Protein AF-A0A8X7YQ38-F1 (afdb_monomer)

Organism: Populus tomentosa (NCBI:txid118781)

Structure (mmCIF, N/CA/C/O backbone):
data_AF-A0A8X7YQ38-F1
#
_entry.id   AF-A0A8X7YQ38-F1
#
loop_
_atom_site.group_PDB
_atom_site.id
_atom_site.type_symbol
_atom_site.label_atom_id
_atom_site.label_alt_id
_atom_site.label_comp_id
_atom_site.label_asym_id
_atom_site.label_entity_id
_atom_site.label_seq_id
_atom_site.pdbx_PDB_ins_code
_atom_site.Cartn_x
_atom_site.Cartn_y
_atom_site.Cartn_z
_atom_site.occupancy
_atom_site.B_iso_or_equiv
_atom_site.auth_seq_id
_atom_site.auth_comp_id
_atom_site.auth_asym_id
_atom_site.auth_atom_id
_atom_site.pdbx_PDB_model_num
ATOM 1 N N . MET A 1 1 ? 13.937 -19.729 -38.384 1.00 33.16 1 MET A N 1
ATOM 2 C CA . MET A 1 1 ? 13.028 -19.519 -37.239 1.00 33.16 1 MET A CA 1
ATOM 3 C C . MET A 1 1 ? 13.429 -18.206 -36.600 1.00 33.16 1 MET A C 1
ATOM 5 O O . MET A 1 1 ? 14.516 -18.131 -36.049 1.00 33.16 1 MET A O 1
ATOM 9 N N . GLY A 1 2 ? 12.653 -17.150 -36.848 1.00 35.03 2 GLY A N 1
ATOM 10 C CA . GLY A 1 2 ? 12.946 -15.809 -36.346 1.00 35.03 2 GLY A CA 1
ATOM 11 C C . GLY A 1 2 ? 12.584 -15.721 -34.872 1.00 35.03 2 GLY A C 1
ATOM 12 O O . GLY A 1 2 ? 11.452 -16.024 -34.504 1.00 35.03 2 GLY A O 1
ATOM 13 N N . ASP A 1 3 ? 13.564 -15.358 -34.056 1.00 38.84 3 ASP A N 1
ATOM 14 C CA . ASP A 1 3 ? 13.396 -15.005 -32.652 1.00 38.84 3 ASP A CA 1
ATOM 15 C C . ASP A 1 3 ? 12.421 -13.821 -32.555 1.00 38.84 3 ASP A C 1
ATOM 17 O O . ASP A 1 3 ? 12.708 -12.716 -33.018 1.00 38.84 3 ASP A O 1
ATOM 21 N N . ASN A 1 4 ? 11.220 -14.102 -32.052 1.00 36.09 4 ASN A N 1
ATOM 22 C CA . ASN A 1 4 ? 10.096 -13.176 -31.961 1.00 36.09 4 ASN A CA 1
ATOM 23 C C . ASN A 1 4 ? 10.074 -12.482 -30.587 1.00 36.09 4 ASN A C 1
ATOM 25 O O . ASN A 1 4 ? 9.014 -12.310 -29.985 1.00 36.09 4 ASN A O 1
ATOM 29 N N . THR A 1 5 ? 11.248 -12.139 -30.050 1.00 41.31 5 THR A N 1
ATOM 30 C CA . THR A 1 5 ? 11.358 -11.405 -28.789 1.00 41.31 5 THR A CA 1
ATOM 31 C C . THR A 1 5 ? 10.860 -9.975 -28.989 1.00 41.31 5 THR A C 1
ATOM 33 O O . THR A 1 5 ? 11.352 -9.224 -29.835 1.00 41.31 5 THR A O 1
ATOM 36 N N . GLN A 1 6 ? 9.832 -9.612 -28.222 1.00 37.88 6 GLN A N 1
ATOM 37 C CA . GLN A 1 6 ? 9.244 -8.277 -28.202 1.00 37.88 6 GLN A CA 1
ATOM 38 C C . GLN A 1 6 ? 10.319 -7.201 -27.992 1.00 37.88 6 GLN A C 1
ATOM 40 O O . GLN A 1 6 ? 11.193 -7.318 -27.136 1.00 37.88 6 GLN A O 1
ATOM 45 N N . LYS A 1 7 ? 10.231 -6.126 -28.780 1.00 37.72 7 LYS A N 1
ATOM 46 C CA . LYS A 1 7 ? 11.051 -4.922 -28.622 1.00 37.72 7 LYS A CA 1
ATOM 47 C C . LYS A 1 7 ? 10.643 -4.232 -27.316 1.00 37.72 7 LYS A C 1
ATOM 49 O O . LYS A 1 7 ? 9.558 -3.662 -27.259 1.00 37.72 7 LYS A O 1
ATOM 54 N N . GLN A 1 8 ? 11.486 -4.271 -26.289 1.00 39.94 8 GLN A N 1
ATOM 55 C CA . GLN A 1 8 ? 11.293 -3.467 -25.082 1.00 39.94 8 GLN A CA 1
ATOM 56 C C . GLN A 1 8 ? 11.985 -2.116 -25.275 1.00 39.94 8 GLN A C 1
ATOM 58 O O . GLN A 1 8 ? 13.209 -2.032 -25.334 1.00 39.94 8 GLN A O 1
ATOM 63 N N . PHE A 1 9 ? 11.188 -1.061 -25.429 1.00 38.50 9 PHE A N 1
ATOM 64 C CA . PHE A 1 9 ? 11.665 0.311 -25.319 1.00 38.50 9 PHE A CA 1
ATOM 65 C C . PHE A 1 9 ? 11.593 0.696 -23.845 1.00 38.50 9 PHE A C 1
ATOM 67 O O . PHE A 1 9 ? 10.506 0.721 -23.274 1.00 38.50 9 PH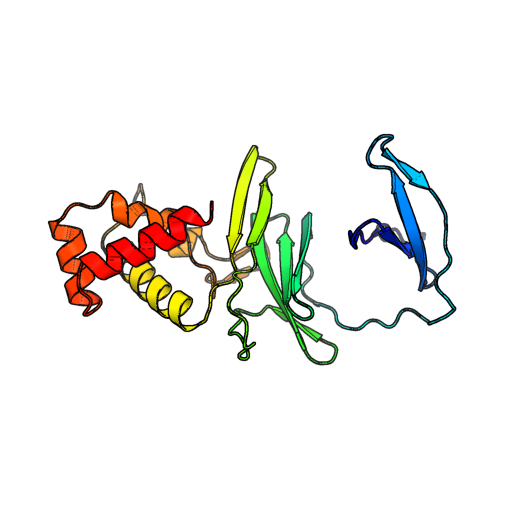E A O 1
ATOM 74 N N . PHE A 1 10 ? 12.737 0.976 -23.229 1.00 45.44 10 PHE A N 1
ATOM 75 C CA . PHE A 1 10 ? 12.770 1.567 -21.896 1.00 45.44 10 PHE A CA 1
ATOM 76 C C . PHE A 1 10 ? 12.692 3.082 -22.044 1.00 45.44 10 PHE A C 1
ATOM 78 O O . PHE A 1 10 ? 13.450 3.677 -22.812 1.00 45.44 10 PHE A O 1
ATOM 85 N N . TYR A 1 11 ? 11.734 3.678 -21.347 1.00 45.12 11 TYR A N 1
ATOM 86 C CA . TYR A 1 11 ? 11.525 5.113 -21.283 1.00 45.12 11 TYR A CA 1
ATOM 87 C C . TYR A 1 11 ? 11.907 5.562 -19.879 1.00 45.12 11 TYR A C 1
ATOM 89 O O . TYR A 1 11 ? 11.282 5.137 -18.913 1.00 45.12 11 TYR A O 1
ATOM 97 N N . VAL A 1 12 ? 12.936 6.398 -19.769 1.00 47.75 12 VAL A N 1
ATOM 98 C CA . VAL A 1 12 ? 13.276 7.068 -18.512 1.00 47.75 12 VAL A CA 1
ATOM 99 C C . VAL A 1 12 ? 13.173 8.569 -18.769 1.00 47.75 12 VAL A C 1
ATOM 101 O O . VAL A 1 12 ? 13.987 9.102 -19.532 1.00 47.75 12 VAL A O 1
ATOM 104 N N . PRO A 1 13 ? 12.161 9.261 -18.219 1.00 43.47 13 PRO A N 1
ATOM 105 C CA . PRO A 1 13 ? 12.074 10.706 -18.318 1.00 43.47 13 PRO A CA 1
ATOM 106 C C . PRO A 1 13 ? 13.076 11.326 -17.335 1.00 43.47 13 PRO A C 1
ATOM 108 O O . PRO A 1 13 ? 12.760 11.585 -16.179 1.00 43.47 13 PRO A O 1
ATOM 111 N N . LEU A 1 14 ? 14.302 11.584 -17.787 1.00 45.03 14 LEU A N 1
ATOM 112 C CA . LEU A 1 14 ? 15.204 12.489 -17.075 1.00 45.03 14 LEU A CA 1
ATOM 113 C C . LEU A 1 14 ? 14.789 13.926 -17.414 1.00 45.03 14 LEU A C 1
ATOM 115 O O . LEU A 1 14 ? 14.328 14.186 -18.521 1.00 45.03 14 LEU A O 1
ATOM 119 N N . LYS A 1 15 ? 14.921 14.878 -16.480 1.00 48.38 15 LYS A N 1
ATOM 120 C CA . LYS A 1 15 ? 14.497 16.289 -16.645 1.00 48.38 15 LYS A CA 1
ATOM 121 C C . LYS A 1 15 ? 14.883 16.867 -18.026 1.00 48.38 15 LYS A C 1
ATOM 123 O O . LYS A 1 15 ? 16.016 17.294 -18.230 1.00 48.38 15 LYS A O 1
ATOM 128 N N . GLY A 1 16 ? 13.92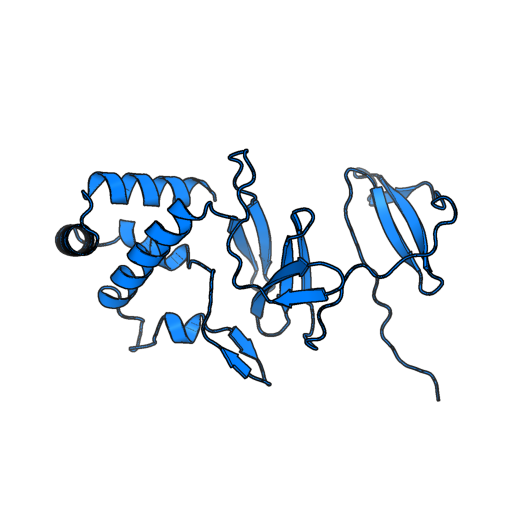8 16.885 -18.962 1.00 53.47 16 GLY A N 1
ATOM 129 C CA . GLY A 1 16 ? 14.070 17.413 -20.328 1.00 53.47 16 GLY A CA 1
ATOM 130 C C . GLY A 1 16 ? 14.702 16.483 -21.378 1.00 53.47 16 GLY A C 1
ATOM 131 O O . GLY A 1 16 ? 14.738 16.862 -22.548 1.00 53.47 16 GLY A O 1
ATOM 132 N N . TYR A 1 17 ? 15.165 15.285 -21.005 1.00 56.84 17 TYR A N 1
ATOM 133 C CA . TYR A 1 17 ? 15.813 14.322 -21.900 1.00 56.84 17 TYR A CA 1
ATOM 134 C C . TYR A 1 17 ? 15.147 12.943 -21.829 1.00 56.84 17 TYR A C 1
ATOM 136 O O . TYR A 1 17 ? 14.933 12.383 -20.758 1.00 56.84 17 TYR A O 1
ATOM 144 N N . HIS A 1 18 ? 14.883 12.364 -22.996 1.00 64.44 18 HIS A N 1
ATOM 145 C CA . HIS A 1 18 ? 14.395 11.001 -23.156 1.00 64.44 18 HIS A CA 1
ATOM 146 C C . HIS A 1 18 ? 15.538 10.118 -23.618 1.00 64.44 18 HIS A C 1
ATOM 148 O O . HIS A 1 18 ? 16.073 10.316 -24.710 1.00 64.44 18 HIS A O 1
ATOM 154 N N . THR A 1 19 ? 15.896 9.137 -22.800 1.00 61.16 19 THR A N 1
ATOM 155 C CA . THR A 1 19 ? 16.924 8.156 -23.142 1.00 61.16 19 THR A CA 1
ATOM 156 C C . THR A 1 19 ? 16.268 6.880 -23.652 1.00 61.16 19 THR A C 1
ATOM 158 O O . THR A 1 19 ? 15.422 6.300 -22.978 1.00 61.16 19 THR A O 1
ATOM 161 N N . CYS A 1 20 ? 16.667 6.429 -24.839 1.00 63.75 20 CYS A N 1
ATOM 162 C CA . CYS A 1 20 ? 16.275 5.146 -25.412 1.00 63.75 20 CYS A CA 1
ATOM 163 C C . CYS A 1 20 ? 17.495 4.226 -25.476 1.00 63.75 20 CYS A C 1
ATOM 165 O O . CYS A 1 20 ? 18.528 4.608 -26.031 1.00 63.75 20 CYS A O 1
ATOM 167 N N . ALA A 1 21 ? 17.359 3.012 -24.946 1.00 63.41 21 ALA A N 1
ATOM 168 C CA . ALA A 1 21 ? 18.340 1.951 -25.121 1.00 63.41 21 ALA A CA 1
ATOM 169 C C . ALA A 1 21 ? 18.012 1.111 -26.361 1.00 63.41 21 ALA A C 1
ATOM 171 O O . ALA A 1 21 ? 16.895 0.616 -26.519 1.00 63.41 21 ALA A O 1
ATOM 172 N N . LEU A 1 22 ? 18.994 0.953 -27.243 1.00 60.59 22 LEU A N 1
ATOM 173 C CA . LEU A 1 22 ? 18.921 0.095 -28.419 1.00 60.59 22 LEU A CA 1
ATOM 174 C C . LEU A 1 22 ? 19.486 -1.302 -28.109 1.00 60.59 22 LEU A C 1
ATOM 176 O O . LEU A 1 22 ? 20.286 -1.485 -27.193 1.00 60.59 22 LEU A O 1
ATOM 180 N N . ARG A 1 23 ? 19.097 -2.305 -28.908 1.00 55.84 23 ARG A N 1
ATOM 181 C CA . ARG A 1 23 ? 19.536 -3.710 -28.748 1.00 55.84 23 ARG A CA 1
ATOM 182 C C . ARG A 1 23 ? 21.057 -3.891 -28.854 1.00 55.84 23 ARG A C 1
ATOM 184 O O . ARG A 1 23 ? 21.592 -4.858 -28.328 1.00 55.84 23 ARG A O 1
ATOM 191 N N . ASP A 1 24 ? 21.736 -2.989 -29.552 1.00 58.59 24 ASP A N 1
ATOM 192 C CA . ASP A 1 24 ? 23.193 -2.974 -29.703 1.00 58.59 24 ASP A CA 1
ATOM 193 C C . ASP A 1 24 ? 23.918 -2.351 -28.495 1.00 58.59 24 ASP A C 1
ATOM 195 O O . ASP A 1 24 ? 25.136 -2.192 -28.527 1.00 58.59 24 ASP A O 1
ATOM 199 N N . GLY A 1 25 ? 23.184 -2.004 -27.432 1.00 54.59 25 GLY A N 1
ATOM 200 C CA . GLY A 1 25 ? 23.730 -1.386 -26.230 1.00 54.59 25 GLY A CA 1
ATOM 201 C C . GLY A 1 25 ? 23.984 0.113 -26.373 1.00 54.59 25 GLY A C 1
ATOM 202 O O . GLY A 1 25 ? 24.533 0.715 -25.456 1.00 54.59 25 GLY A O 1
ATOM 203 N N . HIS A 1 26 ? 23.594 0.750 -27.482 1.00 63.56 26 HIS A N 1
ATOM 204 C CA . HIS A 1 26 ? 23.697 2.200 -27.602 1.00 63.56 26 HIS A CA 1
ATOM 205 C C . HIS A 1 26 ? 22.543 2.910 -26.890 1.00 63.56 26 HIS A C 1
ATOM 207 O O . HIS A 1 26 ? 21.373 2.566 -27.064 1.00 63.56 26 HIS A O 1
ATOM 213 N N . LEU A 1 27 ? 22.881 3.971 -26.156 1.00 62.41 27 LEU A N 1
ATOM 214 C CA . LEU A 1 27 ? 21.918 4.912 -25.595 1.00 62.41 27 LEU A CA 1
ATOM 215 C C . LEU A 1 27 ? 21.791 6.134 -26.505 1.00 62.41 27 LEU A C 1
ATOM 217 O O . LEU A 1 27 ? 22.788 6.746 -26.903 1.00 62.41 27 LEU A O 1
ATOM 221 N N . LEU A 1 28 ? 20.552 6.492 -26.826 1.00 66.62 28 LEU A N 1
ATOM 222 C CA . LEU A 1 28 ? 20.219 7.713 -27.546 1.00 66.62 28 LEU A CA 1
ATOM 223 C C . LEU A 1 28 ? 19.434 8.640 -26.637 1.00 66.62 28 LEU A C 1
ATOM 225 O O . LEU A 1 28 ? 18.363 8.270 -26.164 1.00 66.62 28 LEU A O 1
ATOM 229 N N . ASN A 1 29 ? 19.954 9.849 -26.447 1.00 68.31 29 ASN A N 1
ATOM 230 C CA . ASN A 1 29 ? 19.232 10.915 -25.772 1.00 68.31 29 ASN A CA 1
ATOM 231 C C . ASN A 1 29 ? 18.523 11.787 -26.805 1.00 68.31 29 ASN A C 1
ATOM 233 O O . ASN A 1 29 ? 19.126 12.164 -27.813 1.00 68.31 29 ASN A O 1
ATOM 237 N N . PHE A 1 30 ? 17.269 12.112 -26.515 1.00 71.88 30 PHE A N 1
ATOM 238 C CA . PHE A 1 30 ? 16.425 13.016 -27.280 1.00 71.88 30 PHE A CA 1
ATOM 239 C C . PHE A 1 30 ? 15.914 14.128 -26.367 1.00 71.88 30 PHE A C 1
ATOM 241 O O . PHE A 1 30 ? 15.491 13.867 -25.244 1.00 71.88 30 PHE A O 1
ATOM 248 N N . LEU A 1 31 ? 15.906 15.361 -26.850 1.00 67.94 31 LEU A N 1
ATOM 249 C CA . LEU A 1 31 ? 15.206 16.473 -26.215 1.00 67.94 31 LEU A CA 1
ATOM 250 C C . LEU A 1 31 ? 13.745 16.462 -26.667 1.00 67.94 31 LEU A C 1
ATOM 252 O O . LEU A 1 31 ? 13.485 16.571 -27.862 1.00 67.94 31 LEU A O 1
ATOM 256 N N . LEU A 1 32 ? 12.780 16.366 -25.752 1.00 67.69 32 LEU A N 1
ATOM 257 C CA . LEU A 1 32 ? 11.371 16.555 -26.112 1.00 67.69 32 LEU A CA 1
ATOM 258 C C . LEU A 1 32 ? 11.012 18.029 -26.045 1.00 67.69 32 LEU A C 1
ATOM 260 O O . LEU A 1 32 ? 11.123 18.680 -25.006 1.00 67.69 32 LEU A O 1
ATOM 264 N N . ASN A 1 33 ? 10.518 18.543 -27.160 1.00 69.06 33 ASN A N 1
ATOM 265 C CA . ASN A 1 33 ? 9.849 19.821 -27.174 1.00 69.06 33 ASN A CA 1
ATOM 266 C C . ASN A 1 33 ? 8.414 19.647 -26.652 1.00 69.06 33 ASN A C 1
ATOM 268 O O . ASN A 1 33 ? 7.556 19.104 -27.342 1.00 69.06 33 ASN A O 1
ATOM 272 N N . LEU A 1 34 ? 8.146 20.144 -25.443 1.00 64.81 34 LEU A N 1
ATOM 273 C CA . LEU A 1 34 ? 6.835 20.030 -24.796 1.00 64.81 34 LEU A CA 1
ATOM 274 C C . LEU A 1 34 ? 5.720 20.834 -25.485 1.00 64.81 34 LEU A C 1
ATOM 276 O O . LEU A 1 34 ? 4.551 20.526 -25.276 1.00 64.81 34 LEU A O 1
ATOM 280 N N . SER A 1 35 ? 6.043 21.849 -26.295 1.00 72.19 35 SER A N 1
ATOM 281 C CA . SER A 1 35 ? 5.024 22.637 -27.002 1.00 72.19 35 SER A CA 1
ATOM 282 C C . SER A 1 35 ? 4.618 22.030 -28.342 1.00 72.19 35 SER A C 1
ATOM 284 O O . SER A 1 35 ? 3.499 22.262 -28.792 1.00 72.19 35 SER A O 1
ATOM 286 N N . THR A 1 36 ? 5.494 21.242 -28.972 1.00 77.69 36 THR A N 1
ATOM 287 C CA . THR A 1 36 ? 5.221 20.610 -30.274 1.00 77.69 36 THR A CA 1
ATOM 288 C C . THR A 1 36 ? 5.059 19.093 -30.202 1.00 77.69 36 THR A C 1
ATOM 290 O O . THR A 1 36 ? 4.563 18.494 -31.151 1.00 77.69 36 THR A O 1
ATOM 293 N N . GLY A 1 37 ? 5.479 18.458 -29.104 1.00 69.38 37 GLY A N 1
ATOM 294 C CA . GLY A 1 37 ? 5.564 17.001 -28.980 1.00 69.38 37 GLY A CA 1
ATOM 295 C C . GLY A 1 37 ? 6.695 16.373 -29.808 1.00 69.38 37 GLY A C 1
ATOM 296 O O . GLY A 1 37 ? 6.787 15.151 -29.891 1.00 69.38 37 GLY A O 1
ATOM 297 N N . GLU A 1 38 ? 7.554 17.180 -30.439 1.00 74.88 38 GLU A N 1
ATOM 298 C CA . GLU A 1 38 ? 8.644 16.687 -31.283 1.00 74.88 38 GLU A CA 1
ATOM 299 C C . GLU A 1 38 ? 9.889 16.336 -30.464 1.00 74.88 38 GLU A C 1
ATOM 301 O O . GLU A 1 38 ? 10.329 17.106 -29.608 1.00 74.88 38 GLU A O 1
ATOM 306 N N . LEU A 1 39 ? 10.523 15.212 -30.800 1.00 68.38 39 LEU A N 1
ATOM 307 C CA . LEU A 1 39 ? 11.851 14.857 -30.308 1.00 68.38 39 LEU A CA 1
ATOM 308 C C . LEU A 1 39 ? 12.919 15.523 -31.188 1.00 68.38 39 LEU A C 1
ATOM 310 O O . LEU A 1 39 ? 12.975 15.293 -32.397 1.00 68.38 39 LEU A O 1
ATOM 314 N N . LYS A 1 40 ? 13.783 16.340 -30.587 1.00 68.88 40 LYS A N 1
ATOM 315 C CA . LYS A 1 40 ? 14.922 17.002 -31.230 1.00 68.88 40 LYS A CA 1
ATOM 316 C C . LYS A 1 40 ? 16.246 16.517 -30.646 1.00 68.88 40 LYS A C 1
ATOM 318 O O . LYS A 1 40 ? 16.311 16.071 -29.512 1.00 68.88 40 LYS A O 1
ATOM 323 N N . ASP A 1 41 ? 17.293 16.655 -31.451 1.00 62.91 41 ASP A N 1
ATOM 324 C CA . ASP A 1 41 ? 18.704 16.434 -31.120 1.00 62.91 41 ASP A CA 1
ATOM 325 C C . ASP A 1 41 ? 19.054 15.023 -30.605 1.00 62.91 41 ASP A C 1
ATOM 327 O O . ASP A 1 41 ? 18.830 14.665 -29.453 1.00 62.91 41 ASP A O 1
ATOM 331 N N . ARG A 1 42 ? 19.646 14.208 -31.489 1.00 61.28 42 ARG A N 1
ATOM 332 C CA . ARG A 1 42 ? 20.186 12.882 -31.162 1.00 61.28 42 ARG A CA 1
ATOM 333 C C . ARG A 1 42 ? 21.623 13.054 -30.681 1.00 61.28 42 ARG A C 1
ATOM 335 O O . ARG A 1 42 ? 22.541 13.081 -31.501 1.00 61.28 42 ARG A O 1
ATOM 342 N N . LYS A 1 43 ? 21.844 13.108 -29.368 1.00 58.84 43 LYS A N 1
ATOM 343 C CA . LYS A 1 43 ? 23.203 12.972 -28.823 1.00 58.84 43 LYS A CA 1
ATOM 344 C C . LYS A 1 43 ? 23.491 11.505 -28.537 1.00 58.84 43 LYS A C 1
ATOM 346 O O . LYS A 1 43 ? 22.825 10.881 -27.711 1.00 58.84 43 LYS A O 1
ATOM 351 N N . LYS A 1 44 ? 24.482 10.954 -29.246 1.00 55.44 44 LYS A N 1
ATOM 352 C CA . LYS A 1 44 ? 25.094 9.674 -28.877 1.00 55.44 44 LYS A CA 1
ATOM 353 C C . LYS A 1 44 ? 25.833 9.926 -27.563 1.00 55.44 44 LYS A C 1
ATOM 355 O O . LYS A 1 44 ? 26.659 10.835 -27.507 1.00 55.44 44 LYS A O 1
ATOM 360 N N . HIS A 1 45 ? 25.490 9.189 -26.514 1.00 56.81 45 HIS A N 1
ATOM 361 C CA . HIS A 1 45 ? 26.298 9.209 -25.299 1.00 56.81 45 HIS A CA 1
ATOM 362 C C . HIS A 1 45 ? 27.707 8.694 -25.644 1.00 56.81 45 HIS A C 1
ATOM 364 O O . HIS A 1 45 ? 27.828 7.805 -26.494 1.00 56.81 45 HIS A O 1
ATOM 370 N N . GLU A 1 46 ? 28.757 9.268 -25.045 1.00 54.25 46 GLU A N 1
ATOM 371 C CA . GLU A 1 46 ? 30.128 8.769 -25.225 1.00 54.25 46 GLU A CA 1
ATOM 372 C C . GLU A 1 46 ? 30.186 7.270 -24.899 1.00 54.25 46 GLU A C 1
ATOM 374 O O . GLU A 1 46 ? 29.474 6.797 -24.007 1.00 54.25 46 GLU A O 1
ATOM 379 N N . GLU A 1 47 ? 30.977 6.535 -25.689 1.00 48.12 47 GLU A N 1
ATOM 380 C CA . GLU A 1 47 ? 31.078 5.073 -25.701 1.00 48.12 47 GLU A CA 1
ATOM 381 C C . GLU A 1 47 ? 31.425 4.505 -24.318 1.00 48.12 47 GLU A C 1
ATOM 383 O O . GLU A 1 47 ? 32.583 4.359 -23.942 1.00 48.12 47 GLU A O 1
ATOM 388 N N . GLY A 1 48 ? 30.387 4.133 -23.576 1.00 54.31 48 GLY A N 1
ATOM 389 C CA . GLY A 1 48 ? 30.442 3.178 -22.481 1.00 54.31 48 GLY A CA 1
ATOM 390 C C . GLY A 1 48 ? 29.459 2.059 -22.795 1.00 54.31 48 GLY A C 1
ATOM 391 O O . GLY A 1 48 ? 28.306 2.328 -23.134 1.00 54.31 48 GLY A O 1
ATOM 392 N N . ALA A 1 49 ? 29.905 0.804 -22.737 1.00 56.56 49 ALA A N 1
ATOM 393 C CA . ALA A 1 49 ? 29.009 -0.336 -22.900 1.00 56.56 49 ALA A CA 1
ATOM 394 C C . ALA A 1 49 ? 27.931 -0.294 -21.805 1.00 56.56 49 ALA A C 1
ATOM 396 O O . ALA A 1 49 ? 28.263 -0.152 -20.626 1.00 56.56 49 ALA A O 1
ATOM 397 N N . VAL A 1 50 ? 26.653 -0.422 -22.182 1.00 62.06 50 VAL A N 1
ATOM 398 C CA . VAL A 1 50 ? 25.568 -0.603 -21.208 1.00 62.06 50 VAL A CA 1
ATOM 399 C C . VAL A 1 50 ? 25.896 -1.830 -20.373 1.00 62.06 50 VAL A C 1
ATOM 401 O O . VAL A 1 50 ? 26.000 -2.945 -20.887 1.00 62.06 50 VAL A O 1
ATOM 404 N N . LYS A 1 51 ? 26.083 -1.604 -19.076 1.00 62.88 51 LYS A N 1
ATOM 405 C CA . LYS A 1 51 ? 26.277 -2.663 -18.101 1.00 62.88 51 LYS A CA 1
ATOM 406 C C . LYS A 1 51 ? 24.957 -2.871 -17.383 1.00 62.88 51 LYS A C 1
ATOM 408 O O . LYS A 1 51 ? 24.423 -1.943 -16.781 1.00 62.88 51 LYS A O 1
ATOM 413 N N . GLU A 1 52 ? 24.439 -4.089 -17.454 1.00 66.94 52 GLU A N 1
ATOM 414 C CA . GLU A 1 52 ? 23.328 -4.501 -16.607 1.00 66.94 52 GLU A CA 1
ATOM 415 C C . GLU A 1 52 ? 23.740 -4.336 -15.139 1.00 66.94 52 GLU A C 1
ATOM 417 O O . GLU A 1 52 ? 24.757 -4.890 -14.713 1.00 66.94 52 GLU A O 1
ATOM 422 N N . ARG A 1 53 ? 22.993 -3.505 -14.400 1.00 71.50 53 ARG A N 1
ATOM 423 C CA . ARG A 1 53 ? 23.266 -3.219 -12.987 1.00 71.50 53 ARG A CA 1
ATOM 424 C C . ARG A 1 53 ? 22.460 -4.103 -12.052 1.00 71.50 53 ARG A C 1
ATOM 426 O O . ARG A 1 53 ? 22.976 -4.402 -10.994 1.00 71.50 53 ARG A O 1
ATOM 433 N N . ALA A 1 54 ? 21.235 -4.475 -12.410 1.00 72.31 54 ALA A N 1
ATOM 434 C CA . ALA A 1 54 ? 20.393 -5.378 -11.636 1.00 72.31 54 ALA A CA 1
ATOM 435 C C . ALA A 1 54 ? 19.244 -5.902 -12.507 1.00 72.31 54 ALA A C 1
ATOM 437 O O . ALA A 1 54 ? 18.829 -5.228 -13.456 1.00 72.31 54 ALA A O 1
ATOM 438 N N . ARG A 1 55 ? 18.714 -7.083 -12.171 1.00 76.44 55 ARG A N 1
ATOM 439 C CA . ARG A 1 55 ? 17.536 -7.673 -12.822 1.00 76.44 55 ARG A CA 1
ATOM 440 C C . ARG A 1 55 ? 16.665 -8.408 -11.812 1.00 76.44 55 ARG A C 1
ATOM 442 O O . ARG A 1 55 ? 17.176 -9.125 -10.959 1.00 76.44 55 ARG A O 1
ATOM 449 N N . ASP A 1 56 ? 15.351 -8.263 -11.958 1.00 75.44 56 ASP A N 1
ATOM 450 C CA . ASP A 1 56 ? 14.373 -9.128 -11.298 1.00 75.44 56 ASP A CA 1
ATOM 451 C C . ASP A 1 56 ? 14.090 -10.337 -12.202 1.00 75.44 56 ASP A C 1
ATOM 453 O O . ASP A 1 56 ? 13.708 -10.190 -13.366 1.00 75.44 56 ASP A O 1
ATOM 457 N N . TYR A 1 57 ? 14.309 -11.544 -11.680 1.00 76.50 57 TYR A N 1
ATOM 458 C CA . TYR A 1 57 ? 14.102 -12.795 -12.415 1.00 76.50 57 TYR A CA 1
ATOM 459 C C . TYR A 1 57 ? 12.653 -13.301 -12.351 1.00 76.50 57 TYR A C 1
ATOM 461 O O . TYR A 1 57 ? 12.322 -14.311 -12.983 1.00 76.50 57 TYR A O 1
ATOM 469 N N . ASN A 1 58 ? 11.766 -12.617 -11.623 1.00 77.06 58 ASN A N 1
ATOM 470 C CA . ASN A 1 58 ? 10.345 -12.930 -11.630 1.00 77.06 58 ASN A CA 1
ATOM 471 C C . ASN A 1 58 ? 9.727 -12.535 -12.974 1.00 77.06 58 ASN A C 1
ATOM 473 O O . ASN A 1 58 ? 9.608 -11.364 -13.324 1.00 77.06 58 ASN A O 1
ATOM 477 N N . ALA A 1 59 ? 9.296 -13.541 -13.734 1.00 76.62 59 ALA A N 1
ATOM 478 C CA . ALA A 1 59 ? 8.583 -13.323 -14.984 1.00 76.62 59 ALA A CA 1
ATOM 479 C C . ALA A 1 59 ? 7.167 -12.783 -14.711 1.00 76.62 59 ALA A C 1
ATOM 481 O O . ALA A 1 59 ? 6.217 -13.568 -14.598 1.00 76.62 59 ALA A O 1
ATOM 482 N N . ASN A 1 60 ? 7.064 -11.458 -14.637 1.00 79.44 60 ASN A N 1
ATOM 483 C CA . ASN A 1 60 ? 5.834 -10.683 -14.505 1.00 79.44 60 ASN A CA 1
ATOM 484 C C . ASN A 1 60 ? 5.569 -9.915 -15.808 1.00 79.44 60 ASN A C 1
ATOM 486 O O . ASN A 1 60 ? 6.501 -9.459 -16.476 1.00 79.44 60 ASN A O 1
ATOM 490 N N . TRP A 1 61 ? 4.303 -9.771 -16.203 1.00 84.25 61 TRP A N 1
ATOM 491 C CA . TRP A 1 61 ? 3.955 -8.946 -17.363 1.00 84.25 61 TRP A CA 1
ATOM 492 C C . TRP A 1 61 ? 3.791 -7.496 -16.915 1.00 84.25 61 TRP A C 1
ATOM 494 O O . TRP A 1 61 ? 2.731 -7.086 -16.444 1.00 84.25 61 TRP A O 1
ATOM 504 N N . MET A 1 62 ? 4.873 -6.734 -17.056 1.00 82.81 62 MET A N 1
ATOM 505 C CA . MET A 1 62 ? 4.944 -5.333 -16.649 1.00 82.81 62 MET A CA 1
ATOM 506 C C . MET A 1 62 ? 4.026 -4.445 -17.490 1.00 82.81 62 MET A C 1
ATOM 508 O O . MET A 1 62 ? 4.088 -4.470 -18.720 1.00 82.81 62 MET A O 1
ATOM 512 N N . LEU A 1 63 ? 3.219 -3.625 -16.819 1.00 82.56 63 LEU A N 1
ATOM 513 C CA . LEU A 1 63 ? 2.418 -2.563 -17.429 1.00 82.56 63 LEU A CA 1
ATOM 514 C C . LEU A 1 63 ? 3.088 -1.192 -17.303 1.00 82.56 63 LEU A C 1
ATOM 516 O O . LEU A 1 63 ? 3.040 -0.404 -18.243 1.00 82.56 63 LEU A O 1
ATOM 520 N N . ALA A 1 64 ? 3.704 -0.910 -16.154 1.00 84.25 64 ALA A N 1
ATOM 521 C CA . ALA A 1 64 ? 4.402 0.343 -15.884 1.00 84.25 64 ALA A CA 1
ATOM 522 C C . ALA A 1 64 ? 5.542 0.123 -14.879 1.00 84.25 64 ALA A C 1
ATOM 524 O O . ALA A 1 64 ? 5.498 -0.811 -14.074 1.00 84.25 64 ALA A O 1
ATOM 525 N N . VAL A 1 65 ? 6.550 0.990 -14.934 1.00 85.56 65 VAL A N 1
ATOM 526 C CA . VAL A 1 65 ? 7.658 1.052 -13.977 1.00 85.56 65 VAL A CA 1
ATOM 527 C C . VAL A 1 65 ? 7.954 2.515 -13.668 1.00 85.56 65 VAL A C 1
ATOM 529 O O . VAL A 1 65 ? 7.917 3.340 -14.578 1.00 85.56 65 VAL A O 1
ATOM 532 N N . GLU A 1 66 ? 8.244 2.816 -12.408 1.00 83.75 66 GLU A N 1
ATOM 533 C CA . GLU A 1 66 ? 8.653 4.138 -11.933 1.00 83.75 66 GLU A CA 1
ATOM 534 C C . GLU A 1 66 ? 9.887 3.987 -11.037 1.00 83.75 66 GLU A C 1
ATOM 536 O O . GLU A 1 66 ? 9.997 3.025 -10.273 1.00 83.75 66 GLU A O 1
ATOM 541 N N . ILE A 1 67 ? 10.828 4.924 -11.132 1.00 82.31 67 ILE A N 1
ATOM 542 C CA . ILE A 1 67 ? 12.003 4.970 -10.256 1.00 82.31 67 ILE A CA 1
ATOM 543 C C . ILE A 1 67 ? 11.645 5.903 -9.102 1.00 82.31 67 ILE A C 1
ATOM 545 O O . ILE A 1 67 ? 11.435 7.092 -9.328 1.00 82.31 67 ILE A O 1
ATOM 549 N N . LEU A 1 68 ? 11.532 5.365 -7.886 1.00 78.38 68 LEU A N 1
ATOM 550 C CA . LEU A 1 68 ? 11.219 6.172 -6.705 1.00 78.38 68 LEU A CA 1
ATOM 551 C C . LEU A 1 68 ? 12.486 6.822 -6.142 1.00 78.38 68 LEU A C 1
ATOM 553 O O . LEU A 1 68 ? 12.460 7.994 -5.783 1.00 78.38 68 LEU A O 1
ATOM 557 N N . ASP A 1 69 ? 13.577 6.060 -6.095 1.00 76.38 69 ASP A N 1
ATOM 558 C CA . ASP A 1 69 ? 14.891 6.485 -5.609 1.00 76.38 69 ASP A CA 1
ATOM 559 C C . ASP A 1 69 ? 15.994 5.715 -6.363 1.00 76.38 69 ASP A C 1
ATOM 561 O O . ASP A 1 69 ? 15.687 4.803 -7.135 1.00 76.38 69 ASP A O 1
ATOM 565 N N . ASP A 1 70 ? 17.267 6.033 -6.129 1.00 76.19 70 ASP A N 1
ATOM 566 C CA . ASP A 1 70 ? 18.419 5.433 -6.823 1.00 76.19 70 ASP A CA 1
ATOM 567 C C . ASP A 1 70 ? 18.430 3.894 -6.760 1.00 76.19 70 ASP A C 1
ATOM 569 O O . ASP A 1 70 ? 18.821 3.216 -7.722 1.00 76.19 70 ASP A O 1
ATOM 573 N N . ASP A 1 71 ? 17.943 3.338 -5.651 1.00 78.69 71 ASP A N 1
ATOM 574 C CA . ASP A 1 71 ? 17.880 1.897 -5.429 1.00 78.69 71 ASP A CA 1
ATOM 575 C C . ASP A 1 71 ? 16.445 1.352 -5.354 1.00 78.69 71 ASP A C 1
ATOM 577 O O . ASP A 1 71 ? 16.286 0.133 -5.366 1.00 78.69 71 ASP A O 1
ATOM 581 N N . ILE A 1 72 ? 15.402 2.196 -5.334 1.00 79.19 72 ILE A N 1
ATOM 582 C CA . ILE A 1 72 ? 14.001 1.772 -5.148 1.00 79.19 72 ILE A CA 1
ATOM 583 C C . ILE A 1 72 ? 13.198 1.945 -6.439 1.00 79.19 72 ILE A C 1
ATOM 585 O O . ILE A 1 72 ? 12.999 3.051 -6.942 1.00 79.19 72 ILE A O 1
ATOM 589 N N . TYR A 1 73 ? 12.640 0.839 -6.918 1.00 84.38 73 TYR A N 1
ATOM 590 C CA . TYR A 1 73 ? 11.878 0.761 -8.160 1.00 84.38 73 TYR A CA 1
ATOM 591 C C . TYR A 1 73 ? 10.457 0.293 -7.861 1.00 84.38 73 TYR A C 1
ATOM 593 O O . TYR A 1 73 ? 10.262 -0.701 -7.164 1.00 84.38 73 TYR A O 1
ATOM 601 N N . LEU A 1 74 ? 9.459 0.978 -8.410 1.00 85.50 74 LEU A N 1
ATOM 602 C CA . LEU A 1 74 ? 8.052 0.601 -8.331 1.00 85.50 74 LEU A CA 1
ATOM 603 C C . LEU A 1 74 ? 7.620 -0.041 -9.651 1.00 85.50 74 LEU A C 1
ATOM 605 O O . LEU A 1 74 ? 7.815 0.528 -10.722 1.00 85.50 74 LEU A O 1
ATOM 609 N N . GLY A 1 75 ? 7.000 -1.213 -9.575 1.00 87.25 75 GLY A N 1
ATOM 610 C CA . GLY A 1 75 ? 6.455 -1.935 -10.717 1.00 87.25 75 GLY A CA 1
ATOM 611 C C . GLY A 1 75 ? 4.952 -2.154 -10.598 1.00 87.25 75 GLY A C 1
ATOM 612 O O . GLY A 1 75 ? 4.431 -2.412 -9.513 1.00 87.25 75 GLY A O 1
ATOM 613 N N . ALA A 1 76 ? 4.262 -2.091 -11.735 1.00 87.06 76 ALA A N 1
ATOM 614 C CA . ALA A 1 76 ? 2.874 -2.511 -11.882 1.00 87.06 76 ALA A CA 1
ATOM 615 C C . ALA A 1 76 ? 2.776 -3.639 -12.914 1.00 87.06 76 ALA A C 1
ATOM 617 O O . ALA A 1 76 ? 3.334 -3.523 -14.010 1.00 87.06 76 ALA A O 1
ATOM 618 N N . GLU A 1 77 ? 2.043 -4.707 -12.595 1.00 88.06 77 GLU A N 1
ATOM 619 C CA . GLU A 1 77 ? 1.834 -5.847 -13.500 1.00 88.06 77 GLU A CA 1
ATOM 620 C C . GLU A 1 77 ? 0.376 -6.012 -13.960 1.00 88.06 77 GLU A C 1
ATOM 622 O O . GLU A 1 77 ? -0.563 -5.430 -13.414 1.00 88.06 77 GLU A O 1
ATOM 627 N N . ASN A 1 78 ? 0.184 -6.829 -14.995 1.00 88.56 78 ASN A N 1
ATOM 628 C CA . ASN A 1 78 ? -1.096 -7.076 -15.667 1.00 88.56 78 ASN A CA 1
ATOM 629 C C . ASN A 1 78 ? -2.193 -7.695 -14.785 1.00 88.56 78 ASN A C 1
ATOM 631 O O . ASN A 1 78 ? -3.365 -7.624 -15.147 1.00 88.56 78 ASN A O 1
ATOM 635 N N . ASN A 1 79 ? -1.833 -8.285 -13.646 1.00 87.38 79 ASN A N 1
ATOM 636 C CA . ASN A 1 79 ? -2.771 -8.816 -12.660 1.00 87.38 79 ASN A CA 1
ATOM 637 C C . ASN A 1 79 ? -3.250 -7.763 -11.640 1.00 87.38 79 ASN A C 1
ATOM 639 O O . ASN A 1 79 ? -3.840 -8.125 -10.629 1.00 87.38 79 ASN A O 1
ATOM 643 N N . PHE A 1 80 ? -3.036 -6.470 -11.917 1.00 87.88 80 PHE A N 1
ATOM 644 C CA . PHE A 1 80 ? -3.391 -5.343 -11.042 1.00 87.88 80 PHE A CA 1
ATOM 645 C C . PHE A 1 80 ? -2.632 -5.317 -9.707 1.00 87.88 80 PHE A C 1
ATOM 647 O O . PHE A 1 80 ? -3.080 -4.679 -8.755 1.00 87.88 80 PHE A O 1
ATOM 654 N N . ASN A 1 81 ? -1.464 -5.963 -9.650 1.00 88.75 81 ASN A N 1
ATOM 655 C CA . ASN A 1 81 ? -0.574 -5.890 -8.499 1.00 88.75 81 ASN A CA 1
ATOM 656 C C . ASN A 1 81 ? 0.448 -4.762 -8.663 1.00 88.75 81 ASN A C 1
ATOM 658 O O . ASN A 1 81 ? 0.925 -4.478 -9.767 1.00 88.75 81 ASN A O 1
ATOM 662 N N . LEU A 1 82 ? 0.813 -4.172 -7.529 1.00 88.56 82 LEU A N 1
ATOM 663 C CA . LEU A 1 82 ? 1.964 -3.292 -7.378 1.00 88.56 82 LEU A CA 1
ATOM 664 C C . LEU A 1 82 ? 3.035 -4.020 -6.573 1.00 88.56 82 LEU A C 1
ATOM 666 O O . LEU A 1 82 ? 2.719 -4.802 -5.675 1.00 88.56 82 LEU A O 1
ATOM 670 N N . PHE A 1 83 ? 4.295 -3.752 -6.881 1.00 87.50 83 PHE A N 1
ATOM 671 C CA . PHE A 1 83 ? 5.422 -4.271 -6.119 1.00 87.50 83 PHE A CA 1
ATOM 672 C C . PHE A 1 83 ? 6.581 -3.281 -6.136 1.00 87.50 83 PHE A C 1
ATOM 674 O O . PHE A 1 83 ? 6.733 -2.502 -7.075 1.00 87.50 83 PHE A O 1
ATOM 681 N N . THR A 1 84 ? 7.408 -3.327 -5.100 1.00 84.56 84 THR A N 1
ATOM 682 C CA . THR A 1 84 ? 8.645 -2.555 -5.016 1.00 84.56 84 THR A CA 1
ATOM 683 C C . THR A 1 84 ? 9.849 -3.492 -5.047 1.00 84.56 84 THR A C 1
ATOM 685 O O . THR A 1 84 ? 9.853 -4.559 -4.430 1.00 84.56 84 THR A O 1
ATOM 688 N N . ASN A 1 85 ? 10.870 -3.100 -5.801 1.00 79.69 85 ASN A N 1
ATOM 689 C CA . ASN A 1 85 ? 12.150 -3.788 -5.901 1.00 79.69 85 ASN A CA 1
ATOM 690 C C . ASN A 1 85 ? 13.247 -2.877 -5.359 1.00 79.69 85 ASN A C 1
ATOM 692 O O . ASN A 1 85 ? 13.269 -1.689 -5.685 1.00 79.69 85 ASN A O 1
ATOM 696 N N . LEU A 1 86 ? 14.173 -3.446 -4.586 1.00 75.75 86 LEU A N 1
ATOM 697 C CA . LEU A 1 86 ? 15.422 -2.777 -4.233 1.00 75.75 86 LEU A CA 1
ATOM 698 C C . LEU A 1 86 ? 16.558 -3.362 -5.062 1.00 75.75 86 LEU A C 1
ATOM 700 O O . LEU A 1 86 ? 16.721 -4.583 -5.128 1.00 75.75 86 LEU A O 1
ATOM 704 N N . SER A 1 87 ? 17.335 -2.488 -5.685 1.00 72.00 87 SER A N 1
ATOM 705 C CA . SER A 1 87 ? 18.590 -2.855 -6.327 1.00 72.00 87 SER A CA 1
ATOM 706 C C . SER A 1 87 ? 19.669 -3.002 -5.256 1.00 72.00 87 SER A C 1
ATOM 708 O O . SER A 1 87 ? 20.130 -2.007 -4.707 1.00 72.00 87 SER A O 1
ATOM 710 N N . ILE A 1 88 ? 20.103 -4.233 -4.985 1.00 62.91 88 ILE A N 1
ATOM 711 C CA . ILE A 1 88 ? 21.254 -4.521 -4.119 1.00 62.91 88 ILE A CA 1
ATOM 712 C C . ILE A 1 88 ? 22.309 -5.214 -4.977 1.00 62.91 88 ILE A C 1
ATOM 714 O O . ILE A 1 88 ? 22.037 -6.277 -5.522 1.00 62.91 88 ILE A O 1
ATOM 718 N N . ASP A 1 89 ? 23.501 -4.624 -5.097 1.00 54.47 89 ASP A N 1
ATOM 719 C CA . ASP A 1 89 ? 24.722 -5.273 -5.606 1.00 54.47 89 ASP A CA 1
ATOM 720 C C . ASP A 1 89 ? 24.520 -6.346 -6.702 1.00 54.47 89 ASP A C 1
ATOM 722 O O . ASP A 1 89 ? 24.972 -7.480 -6.574 1.00 54.47 89 ASP A O 1
ATOM 726 N N . SER A 1 90 ? 23.934 -5.962 -7.841 1.00 54.75 90 SER A N 1
ATOM 727 C CA . SER A 1 90 ? 23.688 -6.803 -9.037 1.00 54.75 90 SER A CA 1
ATOM 728 C C . SER A 1 90 ? 22.344 -7.532 -9.136 1.00 54.75 90 SER A C 1
ATOM 730 O O . SER A 1 90 ? 22.016 -7.996 -10.228 1.00 54.75 90 SER A O 1
ATOM 732 N N . ASP A 1 91 ? 21.528 -7.556 -8.082 1.00 52.12 91 ASP A N 1
ATOM 733 C CA . ASP A 1 91 ? 20.218 -8.217 -8.076 1.00 52.12 91 ASP A CA 1
ATOM 734 C C . ASP A 1 91 ? 19.092 -7.239 -7.703 1.00 52.12 91 ASP A C 1
ATOM 736 O O . ASP A 1 91 ? 19.252 -6.373 -6.841 1.00 52.12 91 ASP A O 1
ATOM 740 N N . MET A 1 92 ? 17.926 -7.370 -8.351 1.00 54.16 92 MET A N 1
ATOM 741 C CA . MET A 1 92 ? 16.702 -6.743 -7.843 1.00 54.16 92 MET A CA 1
ATOM 742 C C . MET A 1 92 ? 15.970 -7.749 -6.972 1.00 54.16 92 MET A C 1
ATOM 744 O O . MET A 1 92 ? 15.553 -8.808 -7.445 1.00 54.16 92 MET A O 1
ATOM 748 N N . VAL A 1 93 ? 15.799 -7.405 -5.701 1.00 54.06 93 VAL A N 1
ATOM 749 C CA . VAL A 1 93 ? 15.036 -8.225 -4.766 1.00 54.06 93 VAL A CA 1
ATOM 750 C C . VAL A 1 93 ? 13.644 -7.611 -4.621 1.00 54.06 93 VAL A C 1
ATOM 752 O O . VAL A 1 93 ? 13.567 -6.421 -4.297 1.00 54.06 93 VAL A O 1
ATOM 755 N N . PRO A 1 94 ? 12.555 -8.389 -4.808 1.00 51.44 94 PRO A N 1
ATOM 756 C CA . PRO A 1 94 ? 11.218 -7.953 -4.428 1.00 51.44 94 PRO A CA 1
ATOM 757 C C . PRO A 1 94 ? 11.223 -7.723 -2.932 1.00 51.44 94 PRO A C 1
ATOM 759 O O . PRO A 1 94 ? 11.260 -8.661 -2.131 1.00 51.44 94 PRO A O 1
ATOM 762 N N . LEU A 1 95 ? 11.251 -6.453 -2.560 1.00 51.12 95 LEU A N 1
ATOM 763 C CA . LEU A 1 95 ? 11.312 -6.064 -1.178 1.00 51.12 95 LEU A CA 1
ATOM 764 C C . LEU A 1 95 ? 9.940 -5.589 -0.745 1.00 51.12 95 LEU A C 1
ATOM 766 O O . LEU A 1 95 ? 9.450 -4.535 -1.135 1.00 51.12 95 LEU A O 1
ATOM 770 N N . SER A 1 96 ? 9.415 -6.304 0.238 1.00 38.78 96 SER A N 1
ATOM 771 C CA . SER A 1 96 ? 8.816 -5.633 1.375 1.00 38.78 96 SER A CA 1
ATOM 772 C C . SER A 1 96 ? 9.915 -4.747 2.011 1.00 38.78 96 SER A C 1
ATOM 774 O O . SER A 1 96 ? 10.676 -5.232 2.848 1.00 38.78 96 SER A O 1
ATOM 776 N N . CYS A 1 97 ? 10.079 -3.489 1.575 1.00 37.50 97 CYS A N 1
ATOM 777 C CA . CYS A 1 97 ? 11.219 -2.638 1.971 1.00 37.50 97 CYS A CA 1
ATOM 778 C C . CYS A 1 97 ? 11.091 -2.018 3.369 1.00 37.50 97 CYS A C 1
ATOM 780 O O . CYS A 1 97 ? 10.043 -1.473 3.713 1.00 37.50 97 CYS A O 1
ATOM 782 N N . THR A 1 98 ? 12.209 -2.010 4.096 1.00 30.98 98 THR A N 1
ATOM 783 C CA . THR A 1 98 ? 12.550 -1.097 5.198 1.00 30.98 98 THR A CA 1
ATOM 784 C C . THR A 1 98 ? 13.641 -0.143 4.690 1.00 30.98 98 THR A C 1
ATOM 786 O O . THR A 1 98 ? 14.498 -0.565 3.916 1.00 30.98 98 THR A O 1
ATOM 789 N N . TYR A 1 99 ? 13.615 1.119 5.117 1.00 39.00 99 TYR A N 1
ATOM 790 C CA . TYR A 1 99 ? 14.546 2.177 4.701 1.00 39.00 99 TYR A CA 1
ATOM 791 C C . TYR A 1 99 ? 15.887 2.078 5.456 1.00 39.00 99 TYR A C 1
ATOM 793 O O . TYR A 1 99 ? 15.854 1.984 6.684 1.00 39.00 99 TYR A O 1
ATOM 801 N N . PRO A 1 100 ? 17.059 2.110 4.794 1.00 41.50 100 PRO A N 1
ATOM 802 C CA . PRO A 1 100 ? 18.289 2.545 5.441 1.00 41.50 100 PRO A CA 1
ATOM 803 C C . PRO A 1 100 ? 18.235 4.071 5.578 1.00 41.50 100 PRO A C 1
ATOM 805 O O . PRO A 1 100 ? 18.039 4.777 4.591 1.00 41.50 100 PRO A O 1
ATOM 808 N N . ASP A 1 101 ? 18.347 4.556 6.813 1.00 43.91 101 ASP A N 1
ATOM 809 C CA . ASP A 1 101 ? 18.191 5.958 7.212 1.00 43.91 101 ASP A CA 1
ATOM 810 C C . ASP A 1 101 ? 18.866 6.941 6.239 1.00 43.91 101 ASP A C 1
ATOM 812 O O . ASP A 1 101 ? 20.077 7.163 6.284 1.00 43.91 101 ASP A O 1
ATOM 816 N N . SER A 1 102 ? 18.073 7.553 5.357 1.00 45.38 102 SER A N 1
ATOM 817 C CA . SER A 1 102 ? 18.485 8.751 4.627 1.00 45.38 102 SER A CA 1
ATOM 818 C C . SER A 1 102 ? 17.995 9.968 5.397 1.00 45.38 102 SER A C 1
ATOM 820 O O . SER A 1 102 ? 16.799 10.195 5.590 1.00 45.38 102 SER A O 1
ATOM 822 N N . ASP A 1 103 ? 18.967 10.727 5.871 1.00 46.31 103 ASP A N 1
ATOM 823 C CA . ASP A 1 103 ? 18.818 11.942 6.653 1.00 46.31 103 ASP A CA 1
ATOM 824 C C . ASP A 1 103 ? 18.233 13.050 5.750 1.00 46.31 103 ASP A C 1
ATOM 826 O O . ASP A 1 103 ? 18.965 13.780 5.082 1.00 46.31 103 ASP A O 1
ATOM 830 N N . GLY A 1 104 ? 16.898 13.110 5.605 1.00 45.25 104 GLY A N 1
ATOM 831 C CA . GLY A 1 104 ? 16.291 14.068 4.670 1.00 45.25 104 GLY A CA 1
ATOM 832 C C . GLY A 1 104 ? 14.801 13.951 4.332 1.00 45.25 104 GLY A C 1
ATOM 833 O O . GLY A 1 104 ? 14.464 14.153 3.177 1.00 45.25 104 GLY A O 1
ATOM 834 N N . GLY A 1 105 ? 13.925 13.660 5.300 1.00 52.50 105 GLY A N 1
ATOM 835 C CA . GLY A 1 105 ? 12.533 14.150 5.473 1.00 52.50 105 GLY A CA 1
ATOM 836 C C . GLY A 1 105 ? 11.520 14.375 4.322 1.00 52.50 105 GLY A C 1
ATOM 837 O O . GLY A 1 105 ? 10.434 14.866 4.626 1.00 52.50 105 GLY A O 1
ATOM 838 N N . GLN A 1 106 ? 11.786 14.078 3.046 1.00 58.28 106 GLN A N 1
ATOM 839 C CA . GLN A 1 106 ? 10.811 14.232 1.956 1.00 58.28 106 GLN A CA 1
ATOM 840 C C . GLN A 1 106 ? 10.134 12.902 1.623 1.00 58.28 106 GLN A C 1
ATOM 842 O O . GLN A 1 106 ? 10.770 11.951 1.178 1.00 58.28 106 GLN A O 1
ATOM 847 N N . ILE A 1 107 ? 8.814 12.864 1.810 1.00 67.56 107 ILE A N 1
ATOM 848 C CA . ILE A 1 107 ? 7.952 11.771 1.355 1.00 67.56 107 ILE A CA 1
ATOM 849 C C . ILE A 1 107 ? 7.952 11.776 -0.176 1.00 67.56 107 ILE A C 1
ATOM 851 O O . ILE A 1 107 ? 7.392 12.674 -0.811 1.00 67.56 107 ILE A O 1
ATOM 855 N N . LEU A 1 108 ? 8.578 10.764 -0.775 1.00 77.81 108 LEU A N 1
ATOM 856 C CA . LEU A 1 108 ? 8.530 10.546 -2.218 1.00 77.81 108 LEU A CA 1
ATOM 857 C C . LEU A 1 108 ? 7.113 10.129 -2.608 1.00 77.81 108 LEU A C 1
ATOM 859 O O . LEU A 1 108 ? 6.592 9.146 -2.083 1.00 77.81 108 LEU A O 1
ATOM 863 N N . THR A 1 109 ? 6.494 10.873 -3.521 1.00 79.69 109 THR A N 1
ATOM 864 C CA . THR A 1 109 ? 5.133 10.622 -4.005 1.00 79.69 109 THR A CA 1
ATOM 865 C C . THR A 1 109 ? 5.132 10.370 -5.507 1.00 79.69 109 THR A C 1
ATOM 867 O O . THR A 1 109 ? 5.688 11.145 -6.281 1.00 79.69 109 THR A O 1
ATOM 870 N N . ALA A 1 110 ? 4.478 9.288 -5.921 1.00 83.06 110 ALA A N 1
ATOM 871 C CA . ALA A 1 110 ? 4.232 8.944 -7.314 1.00 83.06 110 ALA A CA 1
ATOM 872 C C . ALA A 1 110 ? 2.724 8.903 -7.570 1.00 83.06 110 ALA A C 1
ATOM 874 O O . ALA A 1 110 ? 1.969 8.284 -6.818 1.00 83.06 110 ALA A O 1
ATOM 875 N N . ILE A 1 111 ? 2.281 9.549 -8.646 1.00 84.94 111 ILE A N 1
ATOM 876 C CA . ILE A 1 111 ? 0.881 9.537 -9.080 1.00 84.94 111 ILE A CA 1
ATOM 877 C C . ILE A 1 111 ? 0.760 8.581 -10.258 1.00 84.94 111 ILE A C 1
ATOM 879 O O . ILE A 1 111 ? 1.541 8.657 -11.205 1.00 84.94 111 ILE A O 1
ATOM 883 N N . PHE A 1 112 ? -0.246 7.712 -10.237 1.00 85.38 112 PHE A N 1
ATOM 884 C CA . PHE A 1 112 ? -0.520 6.804 -11.343 1.00 85.38 112 PHE A CA 1
ATOM 885 C C . PHE A 1 112 ? -2.009 6.751 -11.677 1.00 85.38 112 PHE A C 1
ATOM 887 O O . PHE A 1 112 ? -2.881 6.852 -10.814 1.00 85.38 112 PHE A O 1
ATOM 894 N N . GLY A 1 113 ? -2.292 6.591 -12.966 1.00 86.06 113 GLY A N 1
ATOM 895 C CA . GLY A 1 113 ? -3.631 6.346 -13.485 1.00 86.06 113 GLY A CA 1
ATOM 896 C C . GLY A 1 113 ? -3.824 4.870 -13.809 1.00 86.06 113 GLY A C 1
ATOM 897 O O . GLY A 1 113 ? -2.900 4.189 -14.250 1.00 86.06 113 GLY A O 1
ATOM 898 N N . THR A 1 114 ? -5.038 4.369 -13.614 1.00 85.25 114 THR A N 1
ATOM 899 C CA . THR A 1 114 ? -5.425 2.996 -13.971 1.00 85.25 114 THR A CA 1
ATOM 900 C C . THR A 1 114 ? -6.317 2.978 -15.214 1.00 85.25 114 THR 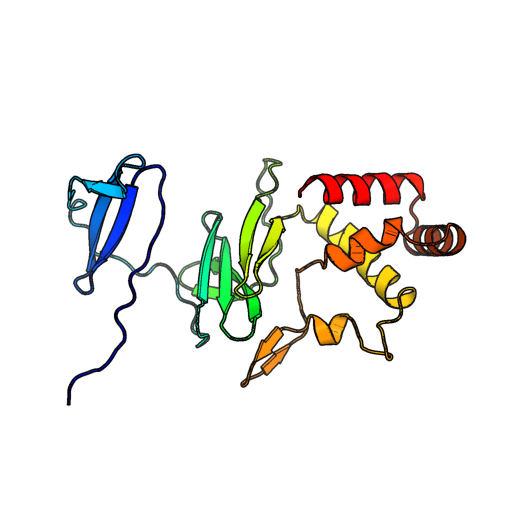A C 1
ATOM 902 O O . THR A 1 114 ? -6.960 3.973 -15.549 1.00 85.25 114 THR A O 1
ATOM 905 N N . VAL A 1 115 ? -6.424 1.820 -15.878 1.00 88.94 115 VAL A N 1
ATOM 906 C CA . VAL A 1 115 ? -7.317 1.627 -17.043 1.00 88.94 115 VAL A CA 1
ATOM 907 C C . VAL A 1 115 ? -8.798 1.856 -16.724 1.00 88.94 115 VAL A C 1
ATOM 909 O O . VAL A 1 115 ? -9.580 2.148 -17.620 1.00 88.94 115 VAL A O 1
ATOM 912 N N . ASN A 1 116 ? -9.171 1.787 -15.444 1.00 88.00 116 ASN A N 1
ATOM 913 C CA . ASN A 1 116 ? -10.519 2.077 -14.954 1.00 88.00 116 ASN A CA 1
ATOM 914 C C . ASN A 1 116 ? -10.721 3.571 -14.637 1.00 88.00 116 ASN A C 1
ATOM 916 O O . ASN A 1 116 ? -11.629 3.922 -13.890 1.00 88.00 116 ASN A O 1
ATOM 920 N N . SER A 1 117 ? -9.849 4.444 -15.154 1.00 88.69 117 SER A N 1
ATOM 921 C CA . SER A 1 117 ? -9.890 5.899 -14.951 1.00 88.69 117 SER A CA 1
ATOM 922 C C . SER A 1 117 ? -9.777 6.347 -13.489 1.00 88.69 117 SER A C 1
ATOM 924 O O . SER A 1 117 ? -10.137 7.474 -13.159 1.00 88.69 117 SER A O 1
ATOM 926 N N . VAL A 1 118 ? -9.246 5.494 -12.608 1.00 89.31 118 VAL A N 1
ATOM 927 C CA . VAL A 1 118 ? -8.933 5.868 -11.223 1.00 89.31 118 VAL A CA 1
ATOM 928 C C . VAL A 1 118 ? -7.509 6.409 -11.171 1.00 89.31 118 VAL A C 1
ATOM 930 O O . VAL A 1 118 ? -6.586 5.710 -11.598 1.00 89.31 118 VAL A O 1
ATOM 933 N N . MET A 1 119 ? -7.349 7.620 -10.637 1.00 88.50 119 MET A N 1
ATOM 934 C CA . MET A 1 119 ? -6.061 8.225 -10.287 1.00 88.50 119 MET A CA 1
ATOM 935 C C . MET A 1 119 ? -5.727 7.888 -8.835 1.00 88.50 119 MET A C 1
ATOM 937 O O . MET A 1 119 ? -6.608 7.928 -7.977 1.00 88.50 119 MET A O 1
ATOM 941 N N . ARG A 1 120 ? -4.477 7.526 -8.563 1.00 85.88 120 ARG A N 1
ATOM 942 C CA . ARG A 1 120 ? -4.011 7.100 -7.241 1.00 85.88 120 ARG A CA 1
ATOM 943 C C . ARG A 1 120 ? -2.630 7.674 -6.944 1.00 85.88 120 ARG A C 1
ATOM 945 O O . ARG A 1 120 ? -1.881 7.999 -7.864 1.00 85.88 120 ARG A O 1
ATOM 952 N N . VAL A 1 121 ? -2.308 7.752 -5.657 1.00 88.25 121 VAL A N 1
ATOM 953 C CA . VAL A 1 121 ? -1.012 8.201 -5.141 1.00 88.25 121 VAL A CA 1
ATOM 954 C C . VAL A 1 121 ? -0.354 7.048 -4.387 1.00 88.25 121 VAL A C 1
ATOM 956 O O . VAL A 1 121 ? -1.018 6.330 -3.642 1.00 88.25 121 VAL A O 1
ATOM 959 N N . ILE A 1 122 ? 0.947 6.863 -4.590 1.00 88.94 122 ILE A N 1
ATOM 960 C CA . ILE A 1 122 ? 1.818 6.046 -3.741 1.00 88.94 122 ILE A CA 1
ATOM 961 C C . ILE A 1 122 ? 2.804 6.991 -3.077 1.00 88.94 122 ILE A C 1
ATOM 963 O O . ILE A 1 122 ? 3.447 7.785 -3.760 1.00 88.94 122 ILE A O 1
ATOM 967 N N . ALA A 1 123 ? 2.916 6.894 -1.759 1.00 87.00 123 ALA A N 1
ATOM 968 C CA . ALA A 1 123 ? 3.824 7.690 -0.953 1.00 87.00 123 ALA A CA 1
ATOM 969 C C . ALA A 1 123 ? 4.783 6.765 -0.194 1.00 87.00 123 ALA A C 1
ATOM 971 O O . ALA A 1 123 ? 4.346 5.792 0.423 1.00 87.00 123 ALA A O 1
ATOM 972 N N . SER A 1 124 ? 6.080 7.064 -0.235 1.00 84.81 124 SER A N 1
ATOM 973 C CA . SER A 1 124 ? 7.083 6.395 0.596 1.00 84.81 124 SER A CA 1
ATOM 974 C C . SER A 1 124 ? 7.099 7.025 1.985 1.00 84.81 124 SER A C 1
ATOM 976 O O . SER A 1 124 ? 7.291 8.234 2.115 1.00 84.81 124 SER A O 1
ATOM 978 N N . LEU A 1 125 ? 6.885 6.216 3.021 1.00 84.19 125 LEU A N 1
ATOM 979 C CA . LEU A 1 125 ? 6.773 6.686 4.400 1.00 84.19 125 LEU A CA 1
ATOM 980 C C . LEU A 1 125 ? 8.029 6.338 5.211 1.00 84.19 125 LEU A C 1
ATOM 982 O O . LEU A 1 125 ? 8.564 5.235 5.059 1.00 84.19 125 LEU A O 1
ATOM 986 N N . PRO A 1 126 ? 8.463 7.217 6.135 1.00 84.50 126 PRO A N 1
ATOM 987 C CA . PRO A 1 126 ? 9.464 6.867 7.136 1.00 84.50 126 PRO A CA 1
ATOM 988 C C . PRO A 1 126 ? 9.030 5.653 7.966 1.00 84.50 126 PRO A C 1
ATOM 990 O O . PRO A 1 126 ? 7.841 5.470 8.242 1.00 84.50 126 PRO A O 1
ATOM 993 N N . LEU A 1 127 ? 9.997 4.854 8.427 1.00 83.56 127 LEU A N 1
ATOM 994 C CA . LEU A 1 127 ? 9.731 3.601 9.143 1.00 83.56 127 LEU A CA 1
ATOM 995 C C . LEU A 1 127 ? 8.825 3.790 10.368 1.00 83.56 127 LEU A C 1
ATOM 997 O O . LEU A 1 127 ? 7.905 3.005 10.580 1.00 83.56 127 LEU A O 1
ATOM 1001 N N . GLU A 1 128 ? 9.060 4.837 11.159 1.00 86.38 128 GLU A N 1
ATOM 1002 C CA . GLU A 1 128 ? 8.253 5.138 12.346 1.00 86.38 128 GLU A CA 1
ATOM 1003 C C . GLU A 1 128 ? 6.777 5.371 11.987 1.00 86.38 128 GLU A C 1
ATOM 1005 O O . GLU A 1 128 ? 5.886 4.783 12.604 1.00 86.38 128 GLU A O 1
ATOM 1010 N N . GLN A 1 129 ? 6.521 6.159 10.936 1.00 88.00 129 GLN A N 1
ATOM 1011 C CA . GLN A 1 129 ? 5.167 6.417 10.446 1.00 88.00 129 GLN A CA 1
ATOM 1012 C C . GLN A 1 129 ? 4.529 5.138 9.901 1.00 88.00 129 GLN A C 1
ATOM 1014 O O . GLN A 1 129 ? 3.389 4.828 10.242 1.00 88.00 129 GLN A O 1
ATOM 1019 N N . TYR A 1 130 ? 5.271 4.353 9.114 1.00 90.56 130 TYR A N 1
ATOM 1020 C CA . TYR A 1 130 ? 4.792 3.073 8.595 1.00 90.56 130 TYR A CA 1
ATOM 1021 C C . TYR A 1 130 ? 4.369 2.117 9.721 1.00 90.56 130 TYR A C 1
ATOM 1023 O O . TYR A 1 130 ? 3.267 1.574 9.682 1.00 90.56 130 TYR A O 1
ATOM 1031 N N . LEU A 1 131 ? 5.206 1.934 10.748 1.00 91.56 131 LEU A N 1
ATOM 1032 C CA . LEU A 1 131 ? 4.910 1.032 11.867 1.00 91.56 131 LEU A CA 1
ATOM 1033 C C . LEU A 1 131 ? 3.671 1.476 12.651 1.00 91.56 131 LEU A C 1
ATOM 1035 O O . LEU A 1 131 ? 2.845 0.643 13.036 1.00 91.56 131 LEU A O 1
ATOM 1039 N N . PHE A 1 132 ? 3.530 2.782 12.872 1.00 93.19 132 PHE A N 1
ATOM 1040 C CA . PHE A 1 132 ? 2.357 3.348 13.526 1.00 93.19 132 PHE A CA 1
ATOM 1041 C C . PHE A 1 132 ? 1.078 3.069 12.726 1.00 93.19 132 PHE A C 1
ATOM 1043 O O . PHE A 1 132 ? 0.086 2.573 13.269 1.00 93.19 132 PHE A O 1
ATOM 1050 N N . LEU A 1 133 ? 1.114 3.334 11.422 1.00 94.00 133 LEU A N 1
ATOM 1051 C CA . LEU A 1 133 ? -0.033 3.176 10.535 1.00 94.00 133 LEU A CA 1
ATOM 1052 C C . LEU A 1 133 ? -0.379 1.713 10.272 1.00 94.00 133 LEU A C 1
ATOM 1054 O O . LEU A 1 133 ? -1.558 1.387 10.179 1.00 94.00 133 LEU A O 1
ATOM 1058 N N . GLU A 1 134 ? 0.600 0.810 10.237 1.00 94.06 134 GLU A N 1
ATOM 1059 C CA . GLU A 1 134 ? 0.333 -0.627 10.129 1.00 94.06 134 GLU A CA 1
ATOM 1060 C C . GLU A 1 134 ? -0.372 -1.154 11.384 1.00 94.06 134 GLU A C 1
ATOM 1062 O O . GLU A 1 134 ? -1.294 -1.975 11.301 1.00 94.06 134 GLU A O 1
ATOM 1067 N N . LYS A 1 135 ? -0.008 -0.630 12.562 1.00 94.62 135 LYS A N 1
ATOM 1068 C CA . LYS A 1 135 ? -0.714 -0.924 13.814 1.00 94.62 135 LYS A CA 1
ATOM 1069 C C . LYS A 1 135 ? -2.150 -0.394 13.781 1.00 94.62 135 LYS A C 1
ATOM 1071 O O . LYS A 1 135 ? -3.063 -1.114 14.193 1.00 94.62 135 LYS A O 1
ATOM 1076 N N . LEU A 1 136 ? -2.362 0.826 13.280 1.00 95.12 136 LEU A N 1
ATOM 1077 C CA . LEU A 1 136 ? -3.699 1.401 13.097 1.00 95.12 136 LEU A CA 1
ATOM 1078 C C . LEU A 1 136 ? -4.533 0.553 12.130 1.00 95.12 136 LEU A C 1
ATOM 1080 O O . LEU A 1 136 ? -5.604 0.075 12.501 1.00 95.12 136 LEU A O 1
ATOM 1084 N N . GLN A 1 137 ? -4.005 0.278 10.938 1.00 94.62 137 GLN A N 1
ATOM 1085 C CA . GLN A 1 137 ? -4.617 -0.564 9.913 1.00 94.62 137 GLN A CA 1
ATOM 1086 C C . GLN A 1 137 ? -5.012 -1.942 10.466 1.00 94.62 137 GLN A C 1
ATOM 1088 O O . GLN A 1 137 ? -6.138 -2.399 10.265 1.00 94.62 137 GLN A O 1
ATOM 1093 N N . SER A 1 138 ? -4.126 -2.591 11.222 1.00 93.62 138 SER A N 1
ATOM 1094 C CA . SER A 1 138 ? -4.400 -3.889 11.852 1.00 93.62 138 SER A CA 1
ATOM 1095 C C . SER A 1 138 ? -5.564 -3.846 12.848 1.00 93.62 138 SER A C 1
ATOM 1097 O O . SER A 1 138 ? -6.292 -4.830 12.988 1.00 93.62 138 SER A O 1
ATOM 1099 N N . ASN A 1 139 ? -5.763 -2.728 13.551 1.00 93.94 139 ASN A N 1
ATOM 1100 C CA . ASN A 1 139 ? -6.913 -2.545 14.439 1.00 93.94 139 ASN A CA 1
ATOM 1101 C C . ASN A 1 139 ? -8.183 -2.179 13.664 1.00 93.94 139 ASN A C 1
ATOM 1103 O O . ASN A 1 139 ? -9.245 -2.723 13.965 1.00 93.94 139 ASN A O 1
ATOM 1107 N N . LEU A 1 140 ? -8.070 -1.361 12.616 1.00 93.50 140 LEU A N 1
ATOM 1108 C CA . LEU A 1 140 ? -9.180 -1.037 11.719 1.00 93.50 140 LEU A CA 1
ATOM 1109 C C . LEU A 1 140 ? -9.778 -2.293 11.079 1.00 93.50 140 LEU A C 1
ATOM 1111 O O . LEU A 1 140 ? -10.994 -2.447 11.092 1.00 93.50 140 LEU A O 1
ATOM 1115 N N . ARG A 1 141 ? -8.954 -3.254 10.637 1.00 91.62 141 ARG A N 1
ATOM 1116 C CA . ARG A 1 141 ? -9.427 -4.545 10.090 1.00 91.62 141 ARG A CA 1
ATOM 1117 C C . ARG A 1 141 ? -10.285 -5.364 11.069 1.00 91.62 141 ARG A C 1
ATOM 1119 O O . ARG A 1 141 ? -11.069 -6.199 10.633 1.00 91.62 141 ARG A O 1
ATOM 1126 N N . LYS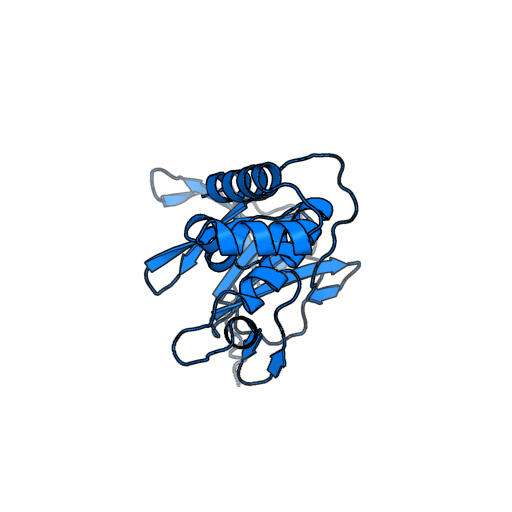 A 1 142 ? -10.133 -5.170 12.386 1.00 90.19 142 LYS A N 1
ATOM 1127 C CA . LYS A 1 142 ? -10.934 -5.880 13.406 1.00 90.19 142 LYS A CA 1
ATOM 1128 C C . LYS A 1 142 ? -12.308 -5.241 13.597 1.00 90.19 142 LYS A C 1
ATOM 1130 O O . LYS A 1 142 ? -13.271 -5.937 13.914 1.00 90.19 142 LYS A O 1
ATOM 1135 N N . VAL A 1 143 ? -12.378 -3.923 13.427 1.00 88.56 143 VAL A N 1
ATOM 1136 C CA . VAL A 1 143 ? -13.584 -3.118 13.650 1.00 88.56 143 VAL A CA 1
ATOM 1137 C C . VAL A 1 143 ? -14.422 -3.029 12.372 1.00 88.56 143 VAL A C 1
ATOM 1139 O O . VAL A 1 143 ? -15.646 -3.168 12.416 1.00 88.56 143 VAL A O 1
ATOM 1142 N N . ILE A 1 144 ? -13.766 -2.836 11.228 1.00 86.88 144 ILE A N 1
ATOM 1143 C CA . ILE A 1 144 ? -14.385 -2.705 9.912 1.00 86.88 144 ILE A CA 1
ATOM 1144 C C . ILE A 1 144 ? -14.554 -4.098 9.313 1.00 86.88 144 ILE A C 1
ATOM 1146 O O . ILE A 1 144 ? -13.590 -4.777 8.960 1.00 86.88 144 ILE A O 1
ATOM 1150 N N . LYS A 1 145 ? -15.808 -4.530 9.187 1.00 82.31 145 LYS A N 1
ATOM 1151 C CA . LYS A 1 145 ? -16.146 -5.779 8.504 1.00 82.31 145 LYS A CA 1
ATOM 1152 C C . LYS A 1 145 ? -16.296 -5.502 7.015 1.00 82.31 145 LYS A C 1
ATOM 1154 O O . LYS A 1 145 ? -17.128 -4.683 6.631 1.00 82.31 145 LYS A O 1
ATOM 1159 N N . GLY A 1 146 ? -15.540 -6.220 6.190 1.00 78.75 146 GLY A N 1
ATOM 1160 C CA . GLY A 1 146 ? -15.701 -6.146 4.743 1.00 78.75 146 GLY A CA 1
ATOM 1161 C C . GLY A 1 146 ? -17.117 -6.543 4.317 1.00 78.75 146 GLY A C 1
ATOM 1162 O O . GLY A 1 146 ? -17.778 -7.382 4.944 1.00 78.75 146 GLY A O 1
ATOM 1163 N N . VAL A 1 147 ? -17.597 -5.928 3.237 1.00 82.19 147 VAL A N 1
ATOM 1164 C CA . VAL A 1 147 ? -18.925 -6.214 2.681 1.00 82.19 147 VAL A CA 1
ATOM 1165 C C . VAL A 1 147 ? -19.020 -7.701 2.336 1.00 82.19 147 VAL A C 1
ATOM 1167 O O . VAL A 1 147 ? -18.112 -8.273 1.738 1.00 82.19 147 VAL A O 1
ATOM 1170 N N . GLY A 1 148 ? -20.107 -8.352 2.754 1.00 83.56 148 GLY A N 1
ATOM 1171 C CA . GLY A 1 148 ? -20.303 -9.787 2.520 1.00 83.56 148 GLY A CA 1
ATOM 1172 C C . GLY A 1 148 ? -19.346 -10.703 3.295 1.00 83.56 148 GLY A C 1
ATOM 1173 O O . GLY A 1 148 ? -19.265 -11.883 2.973 1.00 83.56 148 GLY A O 1
ATOM 1174 N N . GLY A 1 149 ? -18.629 -10.190 4.303 1.00 81.88 149 GLY A N 1
ATOM 1175 C CA . GLY A 1 149 ? -17.666 -10.972 5.087 1.00 81.88 149 GLY A CA 1
ATOM 1176 C C . GLY A 1 149 ? -16.320 -11.186 4.392 1.00 81.88 149 GLY A C 1
ATOM 1177 O O . GLY A 1 149 ? -15.550 -12.045 4.816 1.00 81.88 149 GLY A O 1
ATOM 1178 N N . LEU A 1 150 ? -16.036 -10.427 3.331 1.00 84.50 150 LEU A N 1
ATOM 1179 C CA . LEU A 1 150 ? -14.758 -10.483 2.627 1.00 84.50 150 LEU A CA 1
ATOM 1180 C C . LEU A 1 150 ? -13.628 -9.920 3.499 1.00 84.50 150 LEU A C 1
ATOM 1182 O O . LEU A 1 150 ? -13.783 -8.884 4.147 1.00 84.50 150 LEU A O 1
ATOM 1186 N N . SER A 1 151 ? -12.479 -10.598 3.502 1.00 86.75 151 SER A N 1
ATOM 1187 C CA . SER A 1 151 ? -11.287 -10.124 4.206 1.00 86.75 151 SER A CA 1
ATOM 1188 C C . SER A 1 151 ? -10.559 -9.066 3.378 1.00 86.75 151 SER A C 1
ATOM 1190 O O . SER A 1 151 ? -10.196 -9.311 2.227 1.00 86.75 151 SER A O 1
ATOM 1192 N N . HIS A 1 152 ? -10.291 -7.911 3.990 1.00 85.44 152 HIS A N 1
ATOM 1193 C CA . HIS A 1 152 ? -9.467 -6.860 3.386 1.00 85.44 152 HIS A CA 1
ATOM 1194 C C . HIS A 1 152 ? -8.050 -7.350 3.064 1.00 85.44 152 HIS A C 1
ATOM 1196 O O . HIS A 1 152 ? -7.501 -6.997 2.027 1.00 85.44 152 HIS A O 1
ATOM 1202 N N . GLU A 1 153 ? -7.472 -8.189 3.925 1.00 86.06 153 GLU A N 1
ATOM 1203 C CA . GLU A 1 153 ? -6.126 -8.734 3.727 1.00 86.06 153 GLU A CA 1
ATOM 1204 C C . GLU A 1 153 ? -6.073 -9.629 2.490 1.00 86.06 153 GLU A C 1
ATOM 1206 O O . GLU A 1 153 ? -5.235 -9.416 1.622 1.00 86.06 153 GLU A O 1
ATOM 1211 N N . GLN A 1 154 ? -7.042 -10.541 2.353 1.00 87.31 154 GLN A N 1
ATOM 1212 C CA . GLN A 1 154 ? -7.149 -11.413 1.179 1.00 87.31 154 GLN A CA 1
ATOM 1213 C C . GLN A 1 154 ? -7.404 -10.622 -0.106 1.00 87.31 154 GLN A C 1
ATOM 1215 O O . GLN A 1 154 ? -6.906 -10.991 -1.165 1.00 87.31 154 GLN A O 1
ATOM 1220 N N . TRP A 1 155 ? -8.180 -9.536 -0.023 1.00 88.44 155 TRP A N 1
ATOM 1221 C CA . TRP A 1 155 ? -8.423 -8.652 -1.163 1.00 88.44 155 TRP A CA 1
ATOM 1222 C C . TRP A 1 155 ? -7.159 -7.908 -1.611 1.00 88.44 155 TRP A C 1
ATOM 1224 O O . TRP A 1 155 ? -6.986 -7.654 -2.800 1.00 88.44 155 TRP A O 1
ATOM 1234 N N . ARG A 1 156 ? -6.278 -7.550 -0.670 1.00 91.25 156 ARG A N 1
ATOM 1235 C CA . ARG A 1 156 ? -5.029 -6.833 -0.953 1.00 91.25 156 ARG A CA 1
ATOM 1236 C C . ARG A 1 156 ? -3.841 -7.751 -1.244 1.00 91.25 156 ARG A C 1
ATOM 1238 O O . ARG A 1 156 ? -2.820 -7.236 -1.688 1.00 91.25 156 ARG A O 1
ATOM 1245 N N . SER A 1 157 ? -3.951 -9.064 -1.025 1.00 89.31 157 SER A N 1
ATOM 1246 C CA . SER A 1 157 ? -2.897 -10.031 -1.348 1.00 89.31 157 SER A CA 1
ATOM 1247 C C . SER A 1 157 ? -2.428 -9.885 -2.797 1.00 89.31 157 SER A C 1
ATOM 1249 O O . SER A 1 157 ? -3.234 -9.784 -3.722 1.00 89.31 157 SER A O 1
ATOM 1251 N N . PHE A 1 158 ? -1.111 -9.950 -2.997 1.00 88.19 158 PHE A N 1
ATOM 1252 C CA . PHE A 1 158 ? -0.534 -10.103 -4.324 1.00 88.19 158 PHE A CA 1
ATOM 1253 C C . PHE A 1 158 ? -1.086 -11.387 -4.934 1.00 88.19 158 PHE A C 1
ATOM 1255 O O . PHE A 1 158 ? -0.931 -12.461 -4.346 1.00 88.19 158 PHE A O 1
ATOM 1262 N N . ASN A 1 159 ? -1.710 -11.294 -6.103 1.00 89.94 159 ASN A N 1
ATOM 1263 C CA . ASN A 1 159 ? -2.370 -12.443 -6.702 1.00 89.94 159 ASN A CA 1
ATOM 1264 C C . ASN A 1 159 ? -2.176 -12.499 -8.216 1.00 89.94 159 ASN A C 1
ATOM 1266 O O . ASN A 1 159 ? -2.601 -11.601 -8.939 1.00 89.94 159 ASN A O 1
ATOM 1270 N N . ASN A 1 160 ? -1.583 -13.584 -8.704 1.00 88.00 160 ASN A N 1
ATOM 1271 C CA . ASN A 1 160 ? -1.503 -13.894 -10.127 1.00 88.00 160 ASN A CA 1
ATOM 1272 C C . ASN A 1 160 ? -1.674 -15.402 -10.366 1.00 88.00 160 ASN A C 1
ATOM 1274 O O . ASN A 1 160 ? -1.875 -16.176 -9.434 1.00 88.00 160 ASN A O 1
ATOM 1278 N N . GLU A 1 161 ? -1.580 -15.839 -11.623 1.00 87.81 161 GLU A N 1
ATOM 1279 C CA . GLU A 1 161 ? -1.764 -17.253 -11.995 1.00 87.81 161 GLU A CA 1
ATOM 1280 C C . GLU A 1 161 ? -0.774 -18.211 -11.308 1.00 87.81 161 GLU A C 1
ATOM 1282 O O . GLU A 1 161 ? -1.034 -19.408 -11.214 1.00 87.81 161 GLU A O 1
ATOM 1287 N N . LYS A 1 162 ? 0.376 -17.703 -10.849 1.00 88.12 162 LYS A N 1
ATOM 1288 C CA . LYS A 1 162 ? 1.463 -18.509 -10.282 1.00 88.12 162 LYS A CA 1
ATOM 1289 C C . LYS A 1 162 ? 1.403 -18.580 -8.763 1.00 88.12 162 LYS A C 1
ATOM 1291 O O . LYS A 1 162 ? 1.806 -19.594 -8.195 1.00 88.12 162 LYS A O 1
ATOM 1296 N N . LYS A 1 163 ? 0.993 -17.497 -8.099 1.00 86.75 163 LYS A N 1
ATOM 1297 C CA . LYS A 1 163 ? 1.023 -17.393 -6.639 1.00 86.75 163 LYS A CA 1
ATOM 1298 C C . LYS A 1 163 ? 0.024 -16.376 -6.104 1.00 86.75 163 LYS A C 1
ATOM 1300 O O . LYS A 1 163 ? -0.220 -15.336 -6.714 1.00 86.75 163 LYS A O 1
ATOM 1305 N N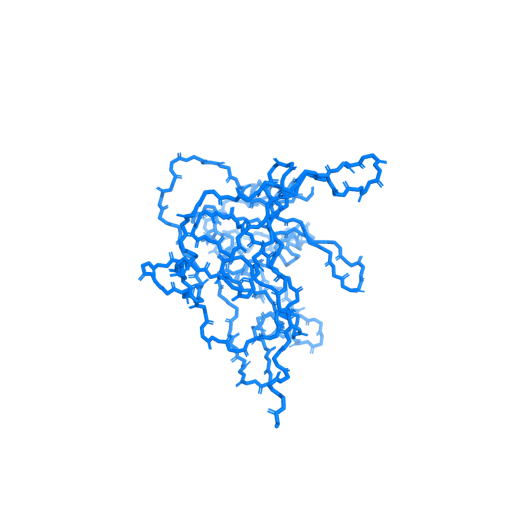 . THR A 1 164 ? -0.421 -16.652 -4.887 1.00 89.50 164 THR A N 1
ATOM 1306 C CA . THR A 1 164 ? -1.081 -15.691 -4.007 1.00 89.50 164 THR A CA 1
ATOM 1307 C C . THR A 1 164 ? -0.206 -15.523 -2.770 1.00 89.50 164 THR A C 1
ATOM 1309 O O . THR A 1 164 ? 0.178 -16.516 -2.152 1.00 89.50 164 THR A O 1
ATOM 1312 N N . VAL A 1 165 ? 0.166 -14.288 -2.442 1.00 88.94 165 VAL A N 1
ATOM 1313 C CA . VAL A 1 165 ? 1.037 -13.958 -1.305 1.00 88.94 165 VAL A CA 1
ATOM 1314 C C . VAL A 1 165 ? 0.459 -12.751 -0.584 1.00 88.94 165 VAL A C 1
ATOM 1316 O O . VAL A 1 165 ? -0.008 -11.814 -1.227 1.00 88.94 165 VAL A O 1
ATOM 1319 N N . ASP A 1 166 ? 0.505 -12.755 0.743 1.00 86.00 166 ASP A N 1
ATOM 1320 C CA . ASP A 1 166 ? 0.038 -11.621 1.539 1.00 86.00 166 ASP A CA 1
ATOM 1321 C C . ASP A 1 166 ? 0.776 -10.335 1.159 1.00 86.00 166 ASP A C 1
ATOM 1323 O O . ASP A 1 166 ? 1.988 -10.341 0.908 1.00 86.00 166 ASP A O 1
ATOM 1327 N N . ALA A 1 167 ? 0.033 -9.229 1.120 1.00 86.81 167 ALA A N 1
ATOM 1328 C CA . ALA A 1 167 ? 0.625 -7.917 0.925 1.00 86.81 167 ALA A CA 1
ATOM 1329 C C . ALA A 1 167 ? 1.563 -7.604 2.091 1.00 86.81 167 ALA A C 1
ATOM 1331 O O . ALA A 1 167 ? 1.211 -7.770 3.258 1.00 86.81 167 ALA A O 1
ATOM 1332 N N . LYS A 1 168 ? 2.764 -7.134 1.769 1.00 84.00 168 LYS A N 1
ATOM 1333 C CA . LYS A 1 168 ? 3.755 -6.716 2.758 1.00 84.00 168 LYS A CA 1
ATOM 1334 C C . LYS A 1 168 ? 4.251 -5.332 2.401 1.00 84.00 168 LYS A C 1
ATOM 1336 O O . LYS A 1 168 ? 4.539 -5.073 1.238 1.00 84.00 168 LYS A O 1
ATOM 1341 N N . ASN A 1 169 ? 4.380 -4.480 3.410 1.00 85.12 169 ASN A N 1
ATOM 1342 C CA . ASN A 1 169 ? 4.942 -3.134 3.298 1.00 85.12 169 ASN A CA 1
ATOM 1343 C C . ASN A 1 169 ? 4.158 -2.192 2.381 1.00 85.12 169 ASN A C 1
ATOM 1345 O O . ASN A 1 169 ? 4.692 -1.207 1.884 1.00 85.12 169 ASN A O 1
ATOM 1349 N N . PHE A 1 170 ? 2.868 -2.477 2.221 1.00 90.62 170 PHE A N 1
ATOM 1350 C CA . PHE A 1 170 ? 1.891 -1.572 1.642 1.00 90.62 170 PHE A CA 1
ATOM 1351 C C . PHE A 1 170 ? 0.817 -1.278 2.684 1.00 90.62 170 PHE A C 1
ATOM 1353 O O . PHE A 1 170 ? 0.274 -2.190 3.311 1.00 90.62 170 PHE A O 1
ATOM 1360 N N . LEU A 1 171 ? 0.507 0.005 2.838 1.00 92.62 171 LEU A N 1
ATOM 1361 C CA . LEU A 1 171 ? -0.621 0.481 3.623 1.00 92.62 171 LEU A CA 1
ATOM 1362 C C . LEU A 1 171 ? -1.779 0.807 2.682 1.00 92.62 171 LEU A C 1
ATOM 1364 O O . LEU A 1 171 ? -1.584 1.393 1.617 1.00 92.62 171 LEU A O 1
ATOM 1368 N N . ASP A 1 172 ? -2.984 0.418 3.075 1.00 92.38 172 ASP A N 1
ATOM 1369 C CA . ASP A 1 172 ? -4.213 0.738 2.366 1.00 92.38 172 ASP A CA 1
ATOM 1370 C C . ASP A 1 172 ? -4.737 2.089 2.862 1.00 92.38 172 ASP A C 1
ATOM 1372 O O . ASP A 1 172 ? -5.423 2.171 3.883 1.00 92.38 172 ASP A O 1
ATOM 1376 N N . GLY A 1 173 ? -4.386 3.156 2.139 1.00 92.19 173 GLY A N 1
ATOM 1377 C CA . GLY A 1 173 ? -4.829 4.516 2.451 1.00 92.19 173 GLY A CA 1
ATOM 1378 C C . GLY A 1 173 ? -6.353 4.644 2.515 1.00 92.19 173 GLY A C 1
ATOM 1379 O O . GLY A 1 173 ? -6.854 5.278 3.434 1.00 92.19 173 GLY A O 1
ATOM 1380 N N . ASP A 1 174 ? -7.089 3.953 1.635 1.00 90.62 174 ASP A N 1
ATOM 1381 C CA . ASP A 1 174 ? -8.560 3.979 1.617 1.00 90.62 174 ASP A CA 1
ATOM 1382 C C . ASP A 1 174 ? -9.128 3.393 2.934 1.00 90.62 174 ASP A C 1
ATOM 1384 O O . ASP A 1 174 ? -10.067 3.925 3.535 1.00 90.62 174 ASP A O 1
ATOM 1388 N N . LEU A 1 175 ? -8.523 2.305 3.430 1.00 91.88 175 LEU A N 1
ATOM 1389 C CA . LEU A 1 175 ? -8.905 1.689 4.704 1.00 91.88 175 LEU A CA 1
ATOM 1390 C C . LEU A 1 175 ? -8.533 2.570 5.902 1.00 91.88 175 LEU A C 1
ATOM 1392 O O . LEU A 1 175 ? -9.316 2.668 6.845 1.00 91.88 175 LEU A O 1
ATOM 1396 N N . ILE A 1 176 ? -7.353 3.194 5.881 1.00 94.56 176 ILE A N 1
ATOM 1397 C CA . ILE A 1 176 ? -6.899 4.087 6.956 1.00 94.56 176 ILE A CA 1
ATOM 1398 C C . ILE A 1 176 ? -7.771 5.343 7.018 1.00 94.56 176 ILE A C 1
ATOM 1400 O O . ILE A 1 176 ? -8.189 5.720 8.107 1.00 94.56 176 ILE A O 1
ATOM 1404 N N . GLU A 1 177 ? -8.108 5.950 5.879 1.00 92.81 177 GLU A N 1
ATOM 1405 C CA . GLU A 1 177 ? -8.982 7.129 5.813 1.00 92.81 177 GLU A CA 1
ATOM 1406 C C . GLU A 1 177 ? -10.384 6.845 6.365 1.00 92.81 177 GLU A C 1
ATOM 1408 O O . GLU A 1 177 ? -10.980 7.719 6.992 1.00 92.81 177 GLU A O 1
ATOM 1413 N N . THR A 1 178 ? -10.867 5.600 6.251 1.00 92.50 178 THR A N 1
ATOM 1414 C CA . THR A 1 178 ? -12.149 5.176 6.843 1.00 92.50 178 THR A CA 1
ATOM 1415 C C . THR A 1 178 ? -12.183 5.378 8.369 1.00 92.50 178 THR A C 1
ATOM 1417 O O . THR A 1 178 ? -13.262 5.451 8.954 1.00 92.50 178 THR A O 1
ATOM 1420 N N . PHE A 1 179 ? -11.029 5.519 9.038 1.00 94.31 179 PHE A N 1
ATOM 1421 C CA . PHE A 1 179 ? -10.957 5.919 10.448 1.00 94.31 179 PHE A CA 1
ATOM 1422 C C . PHE A 1 179 ? -11.763 7.193 10.744 1.00 94.31 179 PHE A C 1
ATOM 1424 O O . PHE A 1 179 ? -12.425 7.256 11.779 1.00 94.31 179 PHE A O 1
ATOM 1431 N N . LEU A 1 180 ? -11.749 8.174 9.833 1.00 92.44 180 LEU A N 1
ATOM 1432 C CA . LEU A 1 180 ? -12.444 9.457 9.997 1.00 92.44 180 LEU A CA 1
ATOM 1433 C C . LEU A 1 180 ? -13.976 9.316 9.974 1.00 92.44 180 LEU A C 1
ATOM 1435 O O . LEU A 1 180 ? -14.677 10.193 10.475 1.00 92.44 180 LEU A O 1
ATOM 1439 N N . ASP A 1 181 ? -14.487 8.203 9.445 1.00 92.12 181 ASP A N 1
ATOM 1440 C CA . ASP A 1 181 ? -15.919 7.903 9.361 1.00 92.12 181 ASP A CA 1
ATOM 1441 C C . ASP A 1 181 ? -16.425 7.039 10.535 1.00 92.12 181 ASP A C 1
ATOM 1443 O O . ASP A 1 181 ? -17.618 6.731 10.627 1.00 92.12 181 ASP A O 1
ATOM 1447 N N . LEU A 1 182 ? -15.537 6.610 11.441 1.00 93.00 182 LEU A N 1
ATOM 1448 C CA . LEU A 1 182 ? -15.903 5.753 12.567 1.00 93.00 182 LEU A CA 1
ATOM 1449 C C . LEU A 1 182 ? -16.641 6.520 13.671 1.00 93.00 182 LEU A C 1
ATOM 1451 O O . LEU A 1 182 ? -16.466 7.717 13.892 1.00 93.00 182 LEU A O 1
ATOM 1455 N N . SER A 1 183 ? -17.460 5.795 14.436 1.00 94.25 183 SER A N 1
ATOM 1456 C CA . SER A 1 183 ? -18.098 6.372 15.620 1.00 94.25 183 SER A CA 1
ATOM 1457 C C . SER A 1 183 ? -17.075 6.630 16.732 1.00 94.25 183 SER A C 1
ATOM 1459 O O . SER A 1 183 ? -16.102 5.891 16.887 1.00 94.25 183 SER A O 1
ATOM 1461 N N . HIS A 1 184 ? -17.343 7.624 17.583 1.00 92.88 184 HIS A N 1
ATOM 1462 C CA . HIS A 1 184 ? -16.460 7.987 18.700 1.00 92.88 184 HIS A CA 1
ATOM 1463 C C . HIS A 1 184 ? -16.132 6.788 19.609 1.00 92.88 184 HIS A C 1
ATOM 1465 O O . HIS A 1 184 ? -14.990 6.617 20.021 1.00 92.88 184 HIS A O 1
ATOM 1471 N N . SER A 1 185 ? -17.104 5.899 19.848 1.00 93.25 185 SER A N 1
ATOM 1472 C CA . SER A 1 185 ? -16.892 4.685 20.647 1.00 93.25 185 SER A CA 1
ATOM 1473 C C . SER A 1 185 ? -15.869 3.731 20.024 1.00 93.25 185 SER A C 1
ATOM 1475 O O . SER A 1 185 ? -15.095 3.118 20.754 1.00 93.25 185 SER A O 1
ATOM 1477 N N . GLN A 1 186 ? -15.871 3.581 18.696 1.00 93.62 186 GLN A N 1
ATOM 1478 C CA . GLN A 1 186 ? -14.912 2.725 17.989 1.00 93.62 186 GLN A CA 1
ATOM 1479 C C . GLN A 1 186 ? -13.515 3.347 18.006 1.00 93.62 186 GLN A C 1
ATOM 14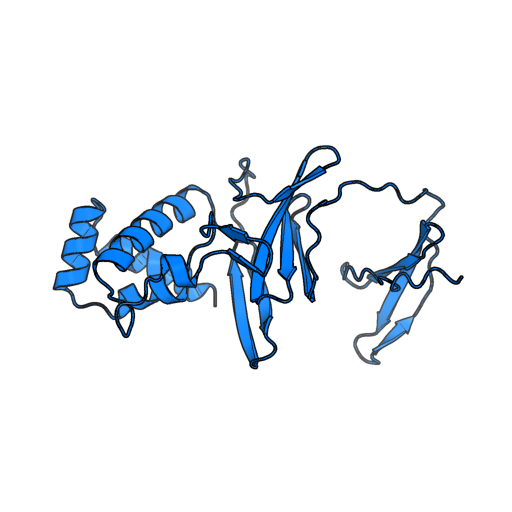81 O O . GLN A 1 186 ? -12.524 2.649 18.201 1.00 93.62 186 GLN A O 1
ATOM 1486 N N . ILE A 1 187 ? -13.436 4.668 17.848 1.00 93.44 187 ILE A N 1
ATOM 1487 C CA . ILE A 1 187 ? -12.174 5.410 17.874 1.00 93.44 187 ILE A CA 1
ATOM 1488 C C . ILE A 1 187 ? -11.516 5.328 19.257 1.00 93.44 187 ILE A C 1
ATOM 1490 O O . ILE A 1 187 ? -10.323 5.045 19.352 1.00 93.44 187 ILE A O 1
ATOM 1494 N N . GLU A 1 188 ? -12.283 5.485 20.338 1.00 93.50 188 GLU A N 1
ATOM 1495 C CA . GLU A 1 188 ? -11.770 5.304 21.702 1.00 93.50 188 GLU A CA 1
ATOM 1496 C C . GLU A 1 188 ? -11.255 3.879 21.958 1.00 93.50 188 GLU A C 1
ATOM 1498 O O . GLU A 1 188 ? -10.249 3.692 22.647 1.00 93.50 188 GLU A O 1
ATOM 1503 N N . GLU A 1 189 ? -11.933 2.860 21.423 1.00 93.50 189 GLU A N 1
ATOM 1504 C CA . GLU A 1 189 ? -11.493 1.462 21.518 1.00 93.50 189 GLU A CA 1
ATOM 1505 C C . GLU A 1 189 ? -10.154 1.243 20.795 1.00 93.50 189 GLU A C 1
ATOM 1507 O O . GLU A 1 189 ? -9.240 0.602 21.332 1.00 93.50 189 GLU A O 1
ATOM 1512 N N . ILE A 1 190 ? -10.004 1.833 19.607 1.00 94.31 190 ILE A N 1
ATOM 1513 C CA . ILE A 1 190 ? -8.757 1.805 18.838 1.00 94.31 190 ILE A CA 1
ATOM 1514 C C . ILE A 1 190 ? -7.644 2.537 19.598 1.00 94.31 190 ILE A C 1
ATOM 1516 O O . ILE A 1 190 ? -6.563 1.969 19.757 1.00 94.31 190 ILE A O 1
ATOM 1520 N N . GLY A 1 191 ? -7.905 3.733 20.139 1.00 94.06 191 GLY A N 1
ATOM 1521 C CA . GLY A 1 191 ? -6.938 4.502 20.934 1.00 94.06 191 GLY A CA 1
ATOM 1522 C C . GLY A 1 191 ? -6.425 3.733 22.151 1.00 94.06 191 GLY A C 1
ATOM 1523 O O . GLY A 1 191 ? -5.214 3.621 22.357 1.00 94.06 191 GLY A O 1
ATOM 1524 N N . LYS A 1 192 ? -7.327 3.075 22.892 1.00 93.62 192 LYS A N 1
ATOM 1525 C CA . LYS A 1 192 ? -6.962 2.183 24.009 1.00 93.62 192 LYS A CA 1
ATOM 1526 C C . LYS A 1 192 ? -6.073 1.026 23.553 1.00 93.62 192 LYS A C 1
ATOM 1528 O O . LYS A 1 192 ? -5.081 0.722 24.207 1.00 93.62 192 LYS A O 1
ATOM 1533 N N . THR A 1 193 ? -6.402 0.401 22.424 1.00 93.88 193 THR A N 1
ATOM 1534 C CA . THR A 1 193 ? -5.630 -0.727 21.874 1.00 93.88 193 THR A CA 1
ATOM 1535 C C . THR A 1 193 ? -4.255 -0.290 21.362 1.00 93.88 193 THR A C 1
ATOM 1537 O O . THR A 1 193 ? -3.272 -1.029 21.458 1.00 93.88 193 THR A O 1
ATOM 1540 N N . MET A 1 194 ? -4.163 0.922 20.815 1.00 92.56 194 MET A N 1
ATOM 1541 C CA . MET A 1 194 ? -2.909 1.497 20.340 1.00 92.56 194 MET A CA 1
ATOM 1542 C C . MET A 1 194 ? -2.041 2.066 21.465 1.00 92.56 194 MET A C 1
ATOM 1544 O O . MET A 1 194 ? -0.828 2.144 21.264 1.00 92.56 194 MET A O 1
ATOM 1548 N N . ASN A 1 195 ? -2.624 2.320 22.642 1.00 93.62 195 ASN A N 1
ATOM 1549 C CA . ASN A 1 195 ? -2.016 3.047 23.757 1.00 93.62 195 ASN A CA 1
ATOM 1550 C C . ASN A 1 195 ? -1.626 4.482 23.356 1.00 93.62 195 ASN A C 1
ATOM 1552 O O . ASN A 1 195 ? -0.525 4.943 23.649 1.00 93.62 195 ASN A O 1
ATOM 1556 N N . THR A 1 196 ? -2.541 5.154 22.656 1.00 91.69 196 THR A N 1
ATOM 1557 C CA . THR A 1 196 ? -2.367 6.492 22.076 1.00 91.69 196 THR A CA 1
ATOM 1558 C C . THR A 1 196 ? -3.620 7.323 22.348 1.00 91.69 196 THR A C 1
ATOM 1560 O O . THR A 1 196 ? -4.721 6.772 22.454 1.00 91.69 196 THR A O 1
ATOM 1563 N N . ILE A 1 197 ? -3.464 8.640 22.491 1.00 93.31 197 ILE A N 1
ATOM 1564 C CA . ILE A 1 197 ? -4.603 9.554 22.640 1.00 93.31 197 ILE A CA 1
ATOM 1565 C C . ILE A 1 197 ? -5.331 9.728 21.302 1.00 93.31 197 ILE A C 1
ATOM 1567 O O . ILE A 1 197 ? -4.735 9.614 20.232 1.00 93.31 197 ILE A O 1
ATOM 1571 N N . VAL A 1 198 ? -6.637 9.977 21.351 1.00 93.25 198 VAL A N 1
ATOM 1572 C CA . VAL A 1 198 ? -7.477 10.034 20.145 1.00 93.25 198 VAL A CA 1
ATOM 1573 C C . VAL A 1 198 ? -7.076 11.204 19.244 1.00 93.25 198 VAL A C 1
ATOM 1575 O O . VAL A 1 198 ? -7.066 11.066 18.025 1.00 93.25 198 VAL A O 1
ATOM 1578 N N . GLU A 1 199 ? -6.686 12.327 19.837 1.00 93.38 199 GLU A N 1
ATOM 1579 C CA . GLU A 1 199 ? -6.235 13.528 19.139 1.00 93.38 199 GLU A CA 1
ATOM 1580 C C . GLU A 1 199 ? -5.010 13.245 18.258 1.00 93.38 199 GLU A C 1
ATOM 1582 O O . GLU A 1 199 ? -4.985 13.632 17.095 1.00 93.38 199 GLU A O 1
ATOM 1587 N N . GLU A 1 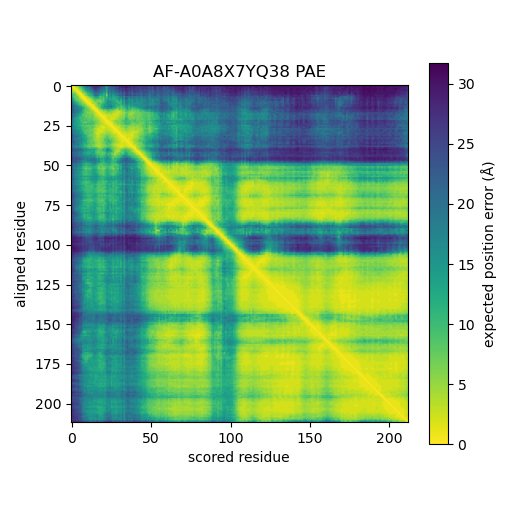200 ? -4.042 12.481 18.767 1.00 92.50 200 GLU A N 1
ATOM 1588 C CA . GLU A 1 200 ? -2.842 12.090 18.018 1.00 92.50 200 GLU A CA 1
ATOM 1589 C C . GLU A 1 200 ? -3.184 11.153 16.846 1.00 92.50 200 GLU A C 1
ATOM 1591 O O . GLU A 1 200 ? -2.588 11.256 15.773 1.00 92.50 200 GLU A O 1
ATOM 1596 N N . LEU A 1 201 ? -4.182 10.271 17.005 1.00 93.19 201 LEU A N 1
ATOM 1597 C CA . LEU A 1 201 ? -4.673 9.446 15.894 1.00 93.19 201 LEU A CA 1
ATOM 1598 C C . LEU A 1 201 ? -5.269 10.312 14.778 1.00 93.19 201 LEU A C 1
ATOM 1600 O O . LEU A 1 201 ? -4.960 10.085 13.609 1.00 93.19 201 LEU A O 1
ATOM 1604 N N . TYR A 1 202 ? -6.090 11.307 15.129 1.00 94.00 202 TYR A N 1
ATOM 1605 C CA . TYR A 1 202 ? -6.656 12.240 14.154 1.00 94.00 202 TYR A CA 1
ATOM 1606 C C . TYR A 1 202 ? -5.569 13.023 13.427 1.00 94.00 202 TYR A C 1
ATOM 1608 O O . TYR A 1 202 ? -5.572 13.049 12.199 1.00 94.00 202 TYR A O 1
ATOM 1616 N N . GLU A 1 203 ? -4.615 13.599 14.161 1.00 92.94 203 GLU A N 1
ATOM 1617 C CA . GLU A 1 203 ? -3.516 14.366 13.568 1.00 92.94 203 GLU A CA 1
ATOM 1618 C C . GLU A 1 203 ? -2.747 13.538 12.530 1.00 92.94 203 GLU A C 1
ATOM 1620 O O . GLU A 1 203 ? -2.507 14.012 11.418 1.00 92.94 203 GLU A O 1
ATOM 16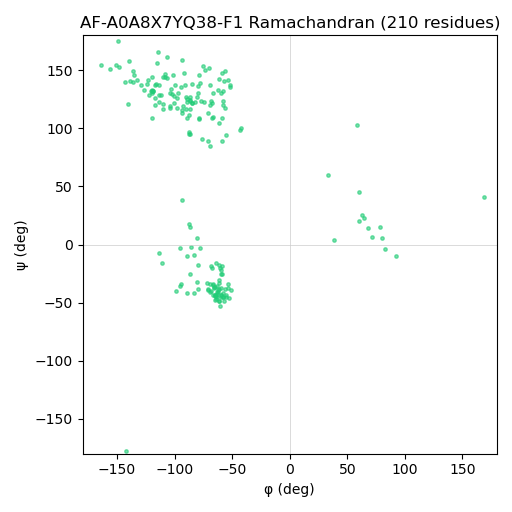25 N N . LYS A 1 204 ? -2.423 12.278 12.848 1.00 90.88 204 LYS A N 1
ATOM 1626 C CA . LYS A 1 204 ? -1.692 11.387 11.934 1.00 90.88 204 LYS A CA 1
ATOM 1627 C C . LYS A 1 204 ? -2.502 10.971 10.708 1.00 90.88 204 LYS A C 1
ATOM 1629 O O . LYS A 1 204 ? -1.947 10.904 9.612 1.00 90.88 204 LYS A O 1
ATOM 1634 N N . VAL A 1 205 ? -3.796 10.693 10.861 1.00 92.88 205 VAL A N 1
ATOM 1635 C CA . VAL A 1 205 ? -4.657 10.327 9.723 1.00 92.88 205 VAL A CA 1
ATOM 1636 C C . VAL A 1 205 ? -4.926 11.539 8.825 1.00 92.88 205 VAL A C 1
ATOM 1638 O O . VAL A 1 205 ? -4.894 11.416 7.602 1.00 92.88 205 VAL A O 1
ATOM 1641 N N . GLU A 1 206 ? -5.119 12.728 9.399 1.00 91.44 206 GLU A N 1
ATOM 1642 C CA . GLU A 1 206 ? -5.262 13.965 8.626 1.00 91.44 206 GLU A CA 1
ATOM 1643 C C . GLU A 1 206 ? -3.981 14.345 7.876 1.00 91.44 206 GLU A C 1
ATOM 1645 O O . GLU A 1 206 ? -4.059 14.834 6.749 1.00 91.44 206 GLU A O 1
ATOM 1650 N N . GLU A 1 207 ? -2.806 14.125 8.475 1.00 87.81 207 GLU A N 1
ATOM 1651 C CA . GLU A 1 207 ? -1.512 14.341 7.818 1.00 87.81 207 GLU A CA 1
ATOM 1652 C C . GLU A 1 207 ? -1.396 13.493 6.542 1.00 87.81 207 GLU A C 1
ATOM 1654 O O . GLU A 1 207 ? -1.043 14.020 5.486 1.00 87.81 207 GLU A O 1
ATOM 1659 N N . LEU A 1 208 ? -1.788 12.215 6.602 1.00 84.88 208 LEU A N 1
ATOM 1660 C CA . LEU A 1 208 ? -1.837 11.343 5.426 1.00 84.88 208 LEU A CA 1
ATOM 1661 C C . LEU A 1 208 ? -2.851 11.805 4.382 1.00 84.88 208 LEU A C 1
ATOM 1663 O O . LEU A 1 208 ? -2.536 11.831 3.194 1.00 84.88 208 LEU A O 1
ATOM 1667 N N . ALA A 1 209 ? -4.053 12.197 4.808 1.00 84.12 209 ALA A N 1
ATOM 1668 C CA . ALA A 1 209 ? -5.114 12.629 3.901 1.00 84.12 209 ALA A CA 1
ATOM 1669 C C . ALA A 1 209 ? -4.750 13.906 3.116 1.00 84.12 209 ALA A C 1
ATOM 1671 O O . ALA A 1 209 ? -5.398 14.224 2.117 1.00 84.12 209 ALA A O 1
ATOM 1672 N N . ARG A 1 210 ? -3.721 14.650 3.547 1.00 83.38 210 ARG A N 1
ATOM 1673 C CA . ARG A 1 210 ? -3.170 15.814 2.831 1.00 83.38 210 ARG A CA 1
ATOM 1674 C C . ARG A 1 210 ? -2.170 15.450 1.730 1.00 83.38 210 ARG A C 1
ATOM 1676 O O . ARG A 1 210 ? -1.790 16.340 0.978 1.00 83.38 210 ARG A O 1
ATOM 1683 N N . LEU A 1 211 ? -1.745 14.187 1.622 1.00 74.25 211 LEU A N 1
ATOM 1684 C CA . LEU A 1 211 ? -0.826 13.723 0.571 1.00 74.25 211 LEU A CA 1
ATOM 1685 C C . LEU A 1 211 ? -1.508 13.511 -0.795 1.00 74.25 211 LEU A C 1
ATOM 1687 O O . LEU A 1 211 ? -0.825 13.164 -1.760 1.00 74.25 211 LEU A O 1
ATOM 1691 N N . ARG A 1 212 ? -2.832 13.692 -0.877 1.00 64.62 212 ARG A N 1
ATOM 1692 C CA . ARG A 1 212 ? -3.626 13.573 -2.109 1.00 64.62 212 ARG A CA 1
ATOM 1693 C C . ARG A 1 212 ? -3.735 14.879 -2.894 1.00 64.62 212 ARG A C 1
ATOM 1695 O O . ARG A 1 212 ? -3.817 15.952 -2.255 1.00 64.62 212 ARG A O 1
#

Secondary structure (DSSP, 8-state):
-----------EEETTEEEEE-TTS-EEEEEE-TTT--EEEEEEPPS-PPPP-----S---EEEEEE-SSSEEEEEETTS-EEEEEEETTEEEE--------S-----EEEEE-TTS-EEEEE---HHHHHHHHHHHHHHHHHSPPGGG--HHHHHSEE-SS-EE---S---HHHHHGGGGS-HHHHHHHHHHHTS-HHHHHHHHHHHHTT-

Mean predicted aligned error: 11.68 Å

Radius of gyration: 21.28 Å; Cα contacts (8 Å, |Δi|>4): 259; chains: 1; bounding box: 51×42×61 Å

Solvent-accessible surface area (backbone atoms only — not comparable to full-atom values): 13323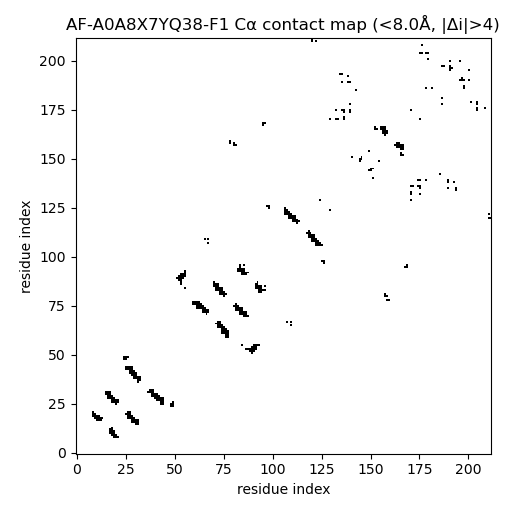 Å² total; per-residue (Å²): 136,80,85,80,73,77,86,74,78,55,83,49,85,46,97,68,35,40,43,38,60,44,97,88,45,48,50,39,35,28,33,60,38,85,90,76,73,44,75,44,67,82,47,72,62,80,97,60,82,70,71,88,59,55,54,64,86,74,92,66,60,71,74,50,75,48,77,76,48,102,44,36,36,39,39,31,34,79,65,79,39,77,50,41,31,37,57,50,99,56,35,33,43,82,36,66,68,78,81,79,90,70,96,69,95,69,69,51,72,50,78,48,75,44,99,83,74,48,76,47,76,49,70,53,66,58,66,71,59,46,55,53,49,51,54,49,44,59,50,45,61,73,73,54,75,39,79,96,74,43,56,67,63,72,71,57,25,42,52,55,100,88,50,76,44,77,64,58,82,70,81,61,63,74,65,50,57,48,60,81,74,53,54,70,72,57,48,52,52,48,20,63,74,69,74,47,60,61,68,60,54,49,54,56,53,53,58,56,66,64,76,112

InterPro domains:
  IPR004871 RSE1/DDB1/CPSF1, C-terminal [PF03178] (109-181)
  IPR050358 RSE1/DDB1/CPSF1 [PTHR10644] (44-201)

pLDDT: mean 76.05, std 17.53, range [30.98, 95.12]

Foldseek 3Di:
DDDPDDDDWDFDDDPQWTWTADPQQWIWIWGQDPVPRDTDDTDTDPDDRDDQQEDDPPPFAWPDKDDQDPFWIWTAGPVRDIFIWGRDGHYTDGDLDADDDDPDDDWRKDWDADPVRDIDIDTDDHPVLLVLQVLLLVLLQVVDQPVPRDRPQQVNFDDDPPDTGTDGNDHDLVSLLCLVVDDPVSLVVSCVSSVHDSVVSVVSNVVSVVSD

Nearest PDB structures (foldseek):
  9djt-assembly2_E  TM=7.373E-01  e=8.618E-13  Homo sapiens
  8bu9-assembly2_D  TM=7.534E-01  e=1.367E-12  Homo sapiens
  9djx-assembly1_B  TM=7.408E-01  e=2.046E-12  Homo sapiens
  6q0r-assembly1_A  TM=7.305E-01  e=3.438E-12  Homo sapiens
  6fcv-assembly1_A  TM=7.611E-01  e=4.087E-12  Homo sapiens

Sequence (212 aa):
MGDNTQKQFFYVPLKGYHTCALRDGHLLNFLLNLSTGELKDRKKHEEGAVKERARDYNANWMLAVEILDDDIYLGAENNFNLFTNLSIDSDMVPLSCTYPDSDGGQILTAIFGTVNSVMRVIASLPLEQYLFLEKLQSNLRKVIKGVGGLSHEQWRSFNNEKKTVDAKNFLDGDLIETFLDLSHSQIEEIGKTMNTIVEELYEKVEELARLR